Protein AF-A0A9D6AAQ8-F1 (afdb_monomer_lite)

Radius of gyration: 17.85 Å; chains: 1; bounding box: 42×39×49 Å

Structure (mmCIF, N/CA/C/O backbone):
data_AF-A0A9D6AAQ8-F1
#
_entry.id   AF-A0A9D6AAQ8-F1
#
loop_
_atom_site.group_PDB
_atom_site.id
_atom_site.type_symbol
_atom_site.label_atom_id
_atom_site.label_alt_id
_atom_site.label_comp_id
_atom_site.label_asym_id
_atom_site.label_entity_id
_atom_site.label_seq_id
_atom_site.pdbx_PDB_ins_code
_atom_site.Cartn_x
_atom_site.Cartn_y
_atom_site.Cartn_z
_atom_site.occupancy
_atom_site.B_iso_or_equiv
_atom_site.auth_seq_id
_atom_site.auth_comp_id
_atom_site.auth_asym_id
_atom_site.auth_atom_id
_atom_site.pdbx_PDB_model_num
ATOM 1 N N . MET A 1 1 ? 17.131 -18.662 9.363 1.00 33.06 1 MET A N 1
ATOM 2 C CA . MET A 1 1 ? 15.738 -19.150 9.346 1.00 33.06 1 MET A CA 1
ATOM 3 C C . MET A 1 1 ? 14.983 -18.158 8.476 1.00 33.06 1 MET A C 1
ATOM 5 O O . MET A 1 1 ? 14.929 -17.003 8.872 1.00 33.06 1 MET A O 1
ATOM 9 N N . LYS A 1 2 ? 14.604 -18.512 7.239 1.00 41.41 2 LYS A N 1
ATOM 10 C CA . LYS A 1 2 ? 13.852 -17.577 6.383 1.00 41.41 2 LYS A CA 1
ATOM 11 C C . LYS A 1 2 ? 12.471 -17.419 7.021 1.00 41.41 2 LYS A C 1
ATOM 13 O O . LYS A 1 2 ? 11.837 -18.435 7.280 1.00 41.41 2 LYS A O 1
ATOM 18 N N . GLU A 1 3 ? 12.075 -16.199 7.375 1.00 54.31 3 GLU A N 1
ATOM 19 C CA . GLU A 1 3 ? 10.701 -15.945 7.820 1.00 54.31 3 GLU A CA 1
ATOM 20 C C . GLU A 1 3 ? 9.770 -16.306 6.649 1.00 54.31 3 GLU A C 1
ATOM 22 O O . GLU A 1 3 ? 9.968 -15.830 5.533 1.00 54.31 3 GLU A O 1
ATOM 27 N N . GLU A 1 4 ? 8.850 -17.247 6.869 1.00 61.03 4 GLU A N 1
ATOM 28 C CA . GLU A 1 4 ? 7.965 -17.770 5.824 1.00 61.03 4 GLU A CA 1
ATOM 29 C C . GLU A 1 4 ? 6.832 -16.788 5.511 1.00 61.03 4 GLU A C 1
ATOM 31 O O . GLU A 1 4 ? 6.326 -16.089 6.394 1.00 61.03 4 GLU A O 1
ATOM 36 N N . THR A 1 5 ? 6.417 -16.762 4.244 1.00 68.06 5 THR A N 1
ATOM 37 C CA . THR A 1 5 ? 5.228 -16.036 3.798 1.00 68.06 5 THR A CA 1
ATOM 38 C C . THR A 1 5 ? 3.981 -16.600 4.483 1.00 68.06 5 THR A C 1
ATOM 40 O O . THR A 1 5 ? 3.781 -17.813 4.508 1.00 68.06 5 THR A O 1
ATOM 43 N N . TYR A 1 6 ? 3.133 -15.735 5.047 1.00 76.88 6 TYR A N 1
ATOM 44 C CA . TYR A 1 6 ? 1.942 -16.154 5.797 1.00 76.88 6 TYR A CA 1
ATOM 45 C C . TYR A 1 6 ? 0.686 -15.374 5.397 1.00 76.88 6 TYR A C 1
ATOM 47 O O . TYR A 1 6 ? 0.710 -14.148 5.299 1.00 76.88 6 TYR A O 1
ATOM 55 N N . ARG A 1 7 ? -0.444 -16.076 5.244 1.00 80.31 7 ARG A N 1
ATOM 56 C CA . ARG A 1 7 ? -1.753 -15.492 4.910 1.00 80.31 7 ARG A CA 1
ATOM 57 C C . ARG A 1 7 ? -2.625 -15.272 6.131 1.00 80.31 7 ARG A C 1
ATOM 59 O O . ARG A 1 7 ? -2.806 -16.158 6.964 1.00 80.31 7 ARG A O 1
ATOM 66 N N . SER A 1 8 ? -3.276 -14.117 6.190 1.00 86.38 8 SER A N 1
ATOM 67 C CA . SER A 1 8 ? -4.292 -13.870 7.205 1.00 86.38 8 SER A CA 1
ATOM 68 C C . SER A 1 8 ? -5.328 -12.839 6.794 1.00 86.38 8 SER A C 1
ATOM 70 O O . SER A 1 8 ? -5.098 -12.019 5.913 1.00 86.38 8 SER A O 1
ATOM 72 N N . GLU A 1 9 ? -6.476 -12.852 7.464 1.00 92.06 9 GLU A N 1
ATOM 73 C CA . GLU A 1 9 ? -7.428 -11.746 7.373 1.00 92.06 9 GLU A CA 1
ATOM 74 C C . GLU A 1 9 ? -6.847 -10.495 8.051 1.00 92.06 9 GLU A C 1
ATOM 76 O O . GLU A 1 9 ? -6.207 -10.590 9.098 1.00 92.06 9 GLU A O 1
ATOM 81 N N . LEU A 1 10 ? -7.127 -9.298 7.531 1.00 92.50 10 LEU A N 1
ATOM 82 C CA . LEU A 1 10 ? -6.647 -8.042 8.118 1.00 92.50 10 LEU A CA 1
ATOM 83 C C . LEU A 1 10 ? -7.025 -7.913 9.607 1.00 92.50 10 LEU A C 1
ATOM 85 O O . LEU A 1 10 ? -6.255 -7.375 10.400 1.00 92.50 10 LEU A O 1
ATOM 89 N N . ALA A 1 11 ? -8.182 -8.447 10.016 1.00 92.88 11 ALA A N 1
ATOM 90 C CA . ALA A 1 11 ? -8.624 -8.450 11.411 1.00 92.88 11 ALA A CA 1
ATOM 91 C C . ALA A 1 11 ? -7.748 -9.293 12.361 1.00 92.88 11 ALA A C 1
ATOM 93 O O . ALA A 1 11 ? -7.776 -9.078 13.581 1.00 92.88 11 ALA A O 1
ATOM 94 N N . SER A 1 12 ? -6.977 -10.255 11.849 1.00 90.69 12 SER A N 1
ATOM 95 C CA . SER A 1 12 ? -6.034 -11.022 12.667 1.00 90.69 12 SER A CA 1
ATOM 96 C C . SER A 1 12 ? -4.781 -10.193 12.962 1.00 90.69 12 SER A C 1
ATOM 98 O O . SER A 1 12 ? -4.306 -10.207 14.102 1.00 90.69 12 SER A O 1
ATOM 100 N N . VAL A 1 13 ? -4.332 -9.380 11.997 1.00 89.94 13 VAL A N 1
ATOM 101 C CA . VAL A 1 13 ? -3.087 -8.606 12.092 1.00 89.94 13 VAL A CA 1
ATOM 102 C C . VAL A 1 13 ? -3.263 -7.187 12.636 1.00 89.94 13 VAL A C 1
ATOM 104 O O . VAL A 1 13 ? -2.344 -6.647 13.250 1.00 89.94 13 VAL A O 1
ATOM 107 N N . ALA A 1 14 ? -4.452 -6.603 12.485 1.00 91.19 14 ALA A N 1
ATOM 108 C CA . ALA A 1 14 ? -4.758 -5.233 12.876 1.00 91.19 14 ALA A CA 1
ATOM 109 C C . ALA A 1 14 ? -6.146 -5.100 13.523 1.00 91.19 14 ALA A C 1
ATOM 111 O O . ALA A 1 14 ? -7.066 -5.883 13.279 1.00 91.19 14 ALA A O 1
ATOM 112 N N . ASN A 1 15 ? -6.308 -4.077 14.358 1.00 91.19 15 ASN A N 1
ATOM 113 C CA . ASN A 1 15 ? -7.603 -3.644 14.863 1.00 91.19 15 ASN A CA 1
ATOM 114 C C . ASN A 1 15 ? -8.235 -2.669 13.867 1.00 91.19 15 ASN A C 1
ATOM 116 O O . ASN A 1 15 ? -7.592 -1.725 13.417 1.00 91.19 15 ASN A O 1
ATOM 120 N N . ILE A 1 16 ? -9.505 -2.890 13.529 1.00 92.38 16 ILE A N 1
ATOM 121 C CA . ILE A 1 16 ? -10.216 -2.100 12.520 1.00 92.38 16 ILE A CA 1
ATOM 122 C C . ILE A 1 16 ? -11.426 -1.439 13.163 1.00 92.38 16 ILE A C 1
ATOM 124 O O . ILE A 1 16 ? -12.317 -2.114 13.693 1.00 92.38 16 ILE A O 1
ATOM 128 N N . PHE A 1 17 ? -11.476 -0.118 13.057 1.00 90.81 17 PHE A N 1
ATOM 129 C CA . PHE A 1 17 ? -12.501 0.725 13.651 1.00 90.81 17 PHE A CA 1
ATOM 130 C C . PHE A 1 17 ? -13.238 1.521 12.580 1.00 90.81 17 PHE A C 1
ATOM 132 O O . PHE A 1 17 ? -12.700 1.821 11.517 1.00 90.81 17 PHE A O 1
ATOM 139 N N . THR A 1 18 ? -14.468 1.932 12.880 1.00 90.88 18 THR A N 1
ATOM 140 C CA . THR A 1 18 ? -15.031 3.114 12.217 1.00 90.88 18 THR A CA 1
ATOM 141 C C . THR A 1 18 ? -14.284 4.352 12.708 1.00 90.88 18 THR A C 1
ATOM 143 O O . THR A 1 18 ? -13.821 4.368 13.847 1.00 90.88 18 THR A O 1
ATOM 146 N N . PHE A 1 19 ? -14.205 5.410 11.903 1.00 87.62 19 PHE A N 1
ATOM 147 C CA . PHE A 1 19 ? -13.546 6.658 12.309 1.00 87.62 19 PHE A CA 1
ATOM 148 C C . PHE A 1 19 ? -14.108 7.218 13.629 1.00 87.62 19 PHE A C 1
ATOM 150 O O . PHE A 1 19 ? -13.367 7.560 14.548 1.00 87.62 19 PHE A O 1
ATOM 157 N N . VAL A 1 20 ? -15.438 7.208 13.777 1.00 87.25 20 VAL A N 1
ATOM 158 C CA . VAL A 1 20 ? -16.117 7.614 15.020 1.00 87.25 20 VAL A CA 1
ATOM 159 C C . VAL A 1 20 ? -15.756 6.691 16.189 1.00 87.25 20 VAL A C 1
ATOM 161 O O . VAL A 1 20 ? -15.525 7.165 17.300 1.00 87.25 20 VAL A O 1
ATOM 164 N N . GLY A 1 21 ? -15.708 5.376 15.957 1.00 88.62 21 GLY A N 1
ATOM 165 C CA . GLY A 1 21 ? -15.333 4.397 16.977 1.00 88.62 21 GLY A CA 1
ATOM 166 C C . GLY A 1 21 ? -13.884 4.560 17.436 1.00 88.62 21 GLY A C 1
ATOM 167 O O . GLY A 1 21 ? -13.624 4.522 18.636 1.00 88.62 21 GLY A O 1
ATOM 168 N N . TYR A 1 22 ? -12.974 4.817 16.497 1.00 88.88 22 TYR A N 1
ATOM 169 C CA . TYR A 1 22 ? -11.567 5.096 16.766 1.00 88.88 22 TYR A CA 1
ATOM 170 C C . TYR A 1 22 ? -11.404 6.330 17.654 1.00 88.88 22 TYR A C 1
ATOM 172 O O . TYR A 1 22 ? -10.808 6.229 18.720 1.00 88.88 22 TYR A O 1
ATOM 180 N N . ASN A 1 23 ? -12.017 7.463 17.290 1.00 86.62 23 ASN A N 1
ATOM 181 C CA . ASN A 1 23 ? -11.916 8.694 18.083 1.00 86.62 23 ASN A CA 1
ATOM 182 C C . ASN A 1 23 ? -12.462 8.518 19.507 1.00 86.62 23 ASN A C 1
ATOM 184 O O . ASN A 1 23 ? -11.867 9.011 20.461 1.00 86.62 23 ASN A O 1
ATOM 188 N N . LYS A 1 24 ? -13.557 7.764 19.678 1.00 86.62 24 LYS A N 1
ATOM 189 C CA . LYS A 1 24 ? -14.090 7.442 21.012 1.00 86.62 24 LYS A CA 1
ATOM 190 C C . LYS A 1 24 ? -13.101 6.635 21.854 1.00 86.62 24 LYS A C 1
ATOM 192 O O . LYS A 1 24 ? -12.961 6.906 23.041 1.00 86.62 24 LYS A O 1
ATOM 197 N N . GLN A 1 25 ? -12.434 5.645 21.263 1.00 86.12 25 GLN A N 1
ATOM 198 C CA . GLN A 1 25 ? -11.465 4.817 21.983 1.00 86.12 25 GLN A CA 1
ATOM 199 C C . GLN A 1 25 ? -10.145 5.544 22.245 1.00 86.12 25 GLN A C 1
ATOM 201 O O . GLN A 1 25 ? -9.591 5.395 23.334 1.00 86.12 25 GLN A O 1
ATOM 206 N N . LYS A 1 26 ? -9.686 6.368 21.295 1.00 83.19 26 LYS A N 1
ATOM 207 C CA . LYS A 1 26 ? -8.516 7.232 21.455 1.00 83.19 26 LYS A CA 1
ATOM 208 C C . LYS A 1 26 ? -8.717 8.218 22.607 1.00 83.19 26 LYS A C 1
ATOM 210 O O . LYS A 1 26 ? -7.895 8.259 23.508 1.00 83.19 26 LYS A O 1
ATOM 215 N N . ASN A 1 27 ? -9.855 8.914 22.651 1.00 80.75 27 ASN A N 1
ATOM 216 C CA . ASN A 1 27 ? -10.185 9.843 23.743 1.00 80.75 27 ASN A CA 1
ATOM 217 C C . ASN A 1 27 ? -10.338 9.150 25.107 1.00 80.75 27 ASN A C 1
ATOM 219 O O . ASN A 1 27 ? -10.223 9.792 26.144 1.00 80.75 27 ASN A O 1
ATOM 223 N N . ALA A 1 28 ? -10.618 7.845 25.110 1.00 82.38 28 ALA A N 1
ATOM 224 C CA . ALA A 1 28 ? -10.673 7.030 26.317 1.00 82.38 28 ALA A CA 1
ATOM 225 C C . ALA A 1 28 ? -9.309 6.417 26.698 1.00 82.38 28 ALA A C 1
ATOM 227 O O . ALA A 1 28 ? -9.275 5.573 27.591 1.00 82.38 28 ALA A O 1
ATOM 228 N N . ASN A 1 29 ? -8.217 6.784 26.010 1.00 77.75 29 ASN A N 1
ATOM 229 C CA . ASN A 1 29 ? -6.862 6.240 26.178 1.00 77.75 29 ASN A CA 1
ATOM 230 C C . ASN A 1 29 ? -6.794 4.703 26.087 1.00 77.75 29 ASN A C 1
ATOM 232 O O . ASN A 1 29 ? -5.978 4.061 26.743 1.00 77.75 29 ASN A O 1
ATOM 236 N N . LYS A 1 30 ? -7.676 4.091 25.284 1.00 72.06 30 LYS A N 1
ATOM 237 C CA . LYS A 1 30 ? -7.748 2.626 25.102 1.00 72.06 30 LYS A CA 1
ATOM 238 C C . LYS A 1 30 ? -6.932 2.110 23.919 1.00 72.06 30 LYS A C 1
ATOM 240 O O . LYS A 1 30 ? -6.868 0.903 23.706 1.00 72.06 30 LYS A O 1
ATOM 245 N N . ILE A 1 31 ? -6.354 3.012 23.134 1.00 68.31 31 ILE A N 1
ATOM 246 C CA . ILE A 1 31 ? -5.470 2.694 22.016 1.00 68.31 31 ILE A CA 1
ATOM 247 C C . ILE A 1 31 ? -4.087 3.185 22.426 1.00 68.31 31 ILE A C 1
ATOM 249 O O . ILE A 1 31 ? -3.935 4.366 22.724 1.00 68.31 31 ILE A O 1
ATOM 253 N N . ALA A 1 32 ? -3.116 2.275 22.495 1.00 60.47 32 ALA A N 1
ATOM 254 C CA . ALA A 1 32 ? -1.732 2.639 22.770 1.00 60.47 32 ALA A CA 1
ATOM 255 C C . ALA A 1 32 ? -1.197 3.521 21.629 1.00 60.47 32 ALA A C 1
ATOM 257 O O . ALA A 1 32 ? -1.382 3.190 20.456 1.00 60.47 32 ALA A O 1
ATOM 258 N N . ASP A 1 33 ? -0.540 4.626 21.983 1.00 53.56 33 ASP A N 1
ATOM 259 C CA . ASP A 1 33 ? -0.060 5.682 21.070 1.00 53.56 33 ASP A CA 1
ATOM 260 C C . ASP A 1 33 ? 1.101 5.237 20.151 1.00 53.56 33 ASP A C 1
ATOM 262 O O . ASP A 1 33 ? 1.633 6.027 19.380 1.00 53.56 33 ASP A O 1
ATOM 266 N N . GLU A 1 34 ? 1.514 3.970 20.220 1.00 51.97 34 GLU A N 1
ATOM 267 C CA . GLU A 1 34 ? 2.765 3.490 19.621 1.00 51.97 34 GLU A CA 1
ATOM 268 C C . GLU A 1 34 ? 2.641 3.046 18.155 1.00 51.97 34 GLU A C 1
ATOM 270 O O . GLU A 1 34 ? 3.654 2.869 17.483 1.00 51.97 34 GLU A O 1
ATOM 275 N N . SER A 1 35 ? 1.425 2.861 17.628 1.00 61.31 35 SER A N 1
ATOM 276 C CA . SER A 1 35 ? 1.232 2.380 16.250 1.00 61.31 35 SER A CA 1
ATOM 277 C C . SER A 1 35 ? 0.622 3.456 15.358 1.00 61.31 35 SER A C 1
ATOM 279 O O . SER A 1 35 ? -0.486 3.925 15.615 1.00 61.31 35 SER A O 1
ATOM 281 N N . SER A 1 36 ? 1.339 3.831 14.292 1.00 80.94 36 SER A N 1
ATOM 282 C CA . SER A 1 36 ? 0.864 4.797 13.297 1.00 80.94 36 SER A CA 1
ATOM 283 C C . SER A 1 36 ? -0.435 4.291 12.653 1.00 80.94 36 SER A C 1
ATOM 285 O O . SER A 1 36 ? -0.403 3.280 11.939 1.00 80.94 36 SER A O 1
ATOM 287 N N . PRO A 1 37 ? -1.587 4.938 12.911 1.00 87.50 37 PRO A N 1
ATOM 288 C CA . PRO A 1 37 ? -2.864 4.498 12.377 1.00 87.50 37 PRO A CA 1
ATOM 289 C C . PRO A 1 37 ? -2.931 4.764 10.873 1.00 87.50 37 PRO A C 1
ATOM 291 O O . PRO A 1 37 ? -2.396 5.747 10.371 1.00 87.50 37 PRO A O 1
ATOM 294 N N . LEU A 1 38 ? -3.657 3.913 10.157 1.00 90.19 38 LEU A N 1
ATOM 295 C CA . LEU A 1 38 ? -3.941 4.092 8.739 1.00 90.19 38 LEU A CA 1
ATOM 296 C C . LEU A 1 38 ? -5.411 4.456 8.548 1.00 90.19 38 LEU A C 1
ATOM 298 O O . LEU A 1 38 ? -6.301 3.784 9.074 1.00 90.19 38 LEU A O 1
ATOM 302 N N . PHE A 1 39 ? -5.683 5.492 7.763 1.00 89.44 39 PHE A N 1
ATOM 303 C CA . PHE A 1 39 ? -7.032 5.957 7.459 1.00 89.44 39 PHE A CA 1
ATOM 304 C C . PHE A 1 39 ? -7.470 5.425 6.096 1.00 89.44 39 PHE A C 1
ATOM 306 O O . PHE A 1 39 ? -6.760 5.599 5.110 1.00 89.44 39 PHE A O 1
ATOM 313 N N . VAL A 1 40 ? -8.642 4.783 6.031 1.00 89.75 40 VAL A N 1
ATOM 314 C CA . VAL A 1 40 ? -9.145 4.092 4.826 1.00 89.75 40 VAL A CA 1
ATOM 315 C C . VAL A 1 40 ? -10.374 4.793 4.252 1.00 89.75 40 VAL A C 1
ATOM 317 O O . VAL A 1 40 ? -11.336 5.091 4.979 1.00 89.75 40 VAL A O 1
ATOM 320 N N . ASN A 1 41 ? -10.314 5.124 2.957 1.00 87.19 41 ASN A N 1
ATOM 321 C CA . ASN A 1 41 ? -11.383 5.830 2.255 1.00 87.19 41 ASN A CA 1
ATOM 322 C C . ASN A 1 41 ? -12.666 4.983 2.293 1.00 87.19 41 ASN A C 1
ATOM 324 O O . ASN A 1 41 ? -12.628 3.754 2.244 1.00 87.19 41 ASN A O 1
ATOM 328 N N . ARG A 1 42 ? -13.825 5.632 2.422 1.00 81.31 42 ARG A N 1
ATOM 329 C CA . ARG A 1 42 ? -15.127 4.952 2.456 1.00 81.31 42 ARG A CA 1
ATOM 330 C C . ARG A 1 42 ? -15.449 4.218 1.156 1.00 81.31 42 ARG A C 1
ATOM 332 O O . ARG A 1 42 ? -16.261 3.294 1.166 1.00 81.31 42 ARG A O 1
ATOM 339 N N . ARG A 1 43 ? -14.902 4.689 0.040 1.00 84.69 43 ARG A N 1
ATOM 340 C CA . ARG A 1 43 ? -15.167 4.172 -1.301 1.00 84.69 43 ARG A CA 1
ATOM 341 C C . ARG A 1 43 ? -13.846 3.796 -1.946 1.00 84.69 43 ARG A C 1
ATOM 343 O O . ARG A 1 43 ? -12.856 4.489 -1.727 1.00 84.69 43 ARG A O 1
ATOM 350 N N . VAL A 1 44 ? -13.865 2.716 -2.718 1.00 83.94 44 VAL A N 1
ATOM 351 C CA . VAL A 1 44 ? -12.762 2.394 -3.616 1.00 83.94 44 VAL A CA 1
ATOM 352 C C . VAL A 1 44 ? -12.895 3.252 -4.857 1.00 83.94 44 VAL A C 1
ATOM 354 O O . VAL A 1 44 ? -13.923 3.213 -5.536 1.00 83.94 44 VAL A O 1
ATOM 357 N N . GLU A 1 45 ? -11.850 4.019 -5.142 1.00 79.69 45 GLU A N 1
ATOM 358 C CA . GLU A 1 45 ? -11.708 4.773 -6.383 1.00 79.69 45 GLU A CA 1
ATOM 359 C C . GLU A 1 45 ? -10.390 4.373 -7.045 1.00 79.69 45 GLU A C 1
ATOM 361 O O . GLU A 1 45 ? -9.375 4.172 -6.371 1.00 79.69 45 GLU A O 1
ATOM 366 N N . LYS A 1 46 ? -10.412 4.245 -8.373 1.00 75.81 46 LYS A N 1
ATOM 367 C CA . LYS A 1 46 ? -9.269 3.769 -9.156 1.00 75.81 46 LYS A CA 1
ATOM 368 C C . LYS A 1 46 ? -8.043 4.670 -8.973 1.00 75.81 46 LYS A C 1
ATOM 370 O O . LYS A 1 46 ? -6.980 4.186 -8.589 1.00 75.81 46 LYS A O 1
ATOM 375 N N . ASP A 1 47 ? -8.236 5.974 -9.164 1.00 76.31 47 ASP A N 1
ATOM 376 C CA . ASP A 1 47 ? -7.160 6.970 -9.280 1.00 76.31 47 ASP A CA 1
ATOM 377 C C . ASP A 1 47 ? -6.833 7.696 -7.964 1.00 76.31 47 ASP A C 1
ATOM 379 O O . ASP A 1 47 ? -6.180 8.741 -7.972 1.00 76.31 47 ASP A O 1
ATOM 383 N N . THR A 1 48 ? -7.310 7.179 -6.828 1.00 79.81 48 THR A N 1
ATOM 384 C CA . THR A 1 48 ? -7.022 7.752 -5.506 1.00 79.81 48 THR A CA 1
ATOM 385 C C . THR A 1 48 ? -6.273 6.768 -4.629 1.00 79.81 48 THR A C 1
ATOM 387 O O . THR A 1 48 ? -6.447 5.551 -4.750 1.00 79.81 48 THR A O 1
ATOM 390 N N . LEU A 1 49 ? -5.492 7.294 -3.688 1.00 84.19 49 LEU A N 1
ATOM 391 C CA . LEU A 1 49 ? -4.998 6.491 -2.577 1.00 84.19 49 LEU A CA 1
ATOM 392 C C . LEU A 1 49 ? -6.180 6.013 -1.731 1.00 84.19 49 LEU A C 1
ATOM 394 O O . LEU A 1 49 ? -7.019 6.798 -1.282 1.00 84.19 49 LEU A O 1
ATOM 398 N N . GLN A 1 50 ? -6.234 4.705 -1.517 1.00 87.00 50 GLN A N 1
ATOM 399 C CA . GLN A 1 50 ? -7.245 4.061 -0.694 1.00 87.00 50 GLN A CA 1
ATOM 400 C C . GLN A 1 50 ? -6.952 4.254 0.798 1.00 87.00 50 GLN A C 1
ATOM 402 O O . GLN A 1 50 ? -7.877 4.327 1.615 1.00 87.00 50 GLN A O 1
ATOM 407 N N . VAL A 1 51 ? -5.665 4.317 1.145 1.00 85.88 51 VAL A N 1
ATOM 408 C CA . VAL A 1 51 ? -5.154 4.390 2.509 1.00 85.88 51 VAL A CA 1
ATOM 409 C C . VAL A 1 51 ? -4.092 5.477 2.623 1.00 85.88 51 VAL A C 1
ATOM 411 O O . VAL A 1 51 ? -3.185 5.552 1.795 1.00 85.88 51 VAL A O 1
ATOM 414 N N . ASN A 1 52 ? -4.177 6.291 3.676 1.00 80.00 52 ASN A N 1
ATOM 415 C CA . ASN A 1 52 ? -3.170 7.297 4.018 1.00 80.00 52 ASN A CA 1
ATOM 416 C C . ASN A 1 52 ? -2.803 7.191 5.512 1.00 80.00 52 ASN A C 1
ATOM 418 O O . ASN A 1 52 ? -3.672 6.943 6.350 1.00 80.00 52 ASN A O 1
ATOM 422 N N . ALA A 1 53 ? -1.517 7.342 5.835 1.00 66.06 53 ALA A N 1
ATOM 423 C CA . ALA A 1 53 ? -0.982 7.220 7.193 1.00 66.06 53 ALA A CA 1
ATOM 424 C C . ALA A 1 53 ? -1.009 8.538 7.996 1.00 66.06 53 ALA A C 1
ATOM 426 O O . ALA A 1 53 ? -0.928 8.506 9.220 1.00 66.06 53 ALA A O 1
ATOM 427 N N . GLU A 1 54 ? -1.140 9.694 7.337 1.00 58.44 54 GLU A N 1
ATOM 428 C CA . GLU A 1 54 ? -0.870 11.000 7.959 1.00 58.44 54 GLU A CA 1
ATOM 429 C C . GLU A 1 54 ? -2.039 11.992 7.885 1.00 58.44 54 GLU A C 1
ATOM 431 O O . GLU A 1 54 ? -2.110 12.920 8.692 1.00 58.44 54 GLU A O 1
ATOM 436 N N . ARG A 1 55 ? -2.994 11.817 6.960 1.00 55.94 55 ARG A N 1
ATOM 437 C CA . ARG A 1 55 ? -4.068 12.804 6.744 1.00 55.94 55 ARG A CA 1
ATOM 438 C C . ARG A 1 55 ? -5.452 12.303 7.157 1.00 55.94 55 ARG A C 1
ATOM 440 O O . ARG A 1 55 ? -6.058 11.456 6.502 1.00 55.94 55 ARG A O 1
ATOM 447 N N . THR A 1 56 ? -6.018 12.928 8.188 1.00 54.22 56 THR A N 1
ATOM 448 C CA . THR A 1 56 ? -7.433 12.813 8.565 1.00 54.22 56 THR A CA 1
ATOM 449 C C . THR A 1 56 ? -8.298 13.728 7.691 1.00 54.22 56 THR A C 1
ATOM 451 O O . THR A 1 56 ? -8.454 14.916 7.946 1.00 54.22 56 THR A O 1
ATOM 454 N N . SER A 1 57 ? -8.894 13.173 6.637 1.00 56.44 57 SER A N 1
ATOM 455 C CA . SER A 1 57 ? -9.949 13.840 5.852 1.00 56.44 57 SER A CA 1
ATOM 456 C C . SER A 1 57 ? -11.348 13.283 6.158 1.00 56.44 57 SER A C 1
ATOM 458 O O . SER A 1 57 ? -11.496 12.120 6.534 1.00 56.44 57 SER A O 1
ATOM 460 N N . LEU A 1 58 ? -12.395 14.077 5.900 1.00 58.12 58 LEU A N 1
ATOM 461 C CA . LEU A 1 58 ? -13.804 13.640 5.955 1.00 58.12 58 LEU A CA 1
ATOM 462 C C . LEU A 1 58 ? -14.136 12.491 4.976 1.00 58.12 58 LEU A C 1
ATOM 464 O O . LEU A 1 58 ? -15.203 11.887 5.085 1.00 58.12 58 LEU A O 1
ATOM 468 N N . LYS A 1 59 ? -13.248 12.182 4.019 1.00 65.00 59 LYS A N 1
ATOM 469 C CA . LYS A 1 59 ? -13.419 11.074 3.064 1.00 65.00 59 LYS A CA 1
ATOM 470 C C . LYS A 1 59 ? -13.134 9.702 3.704 1.00 65.00 59 LYS A C 1
ATOM 472 O O . LYS A 1 59 ? -13.612 8.681 3.210 1.00 65.00 59 LYS A O 1
ATOM 477 N N . TYR A 1 60 ? -12.408 9.656 4.825 1.00 73.88 60 TYR A N 1
ATOM 478 C CA . TYR A 1 60 ? -12.048 8.408 5.502 1.00 73.88 60 TYR A CA 1
ATOM 479 C C . TYR A 1 60 ? -13.144 7.954 6.470 1.00 73.88 60 TYR A C 1
ATOM 481 O O . TYR A 1 60 ? -13.660 8.728 7.272 1.00 73.88 60 TYR A O 1
ATOM 489 N N . SER A 1 61 ? -13.522 6.676 6.397 1.00 83.81 61 SER A N 1
ATOM 490 C CA . SER A 1 61 ? -14.586 6.100 7.241 1.00 83.81 61 SER A CA 1
ATOM 491 C C . SER A 1 61 ? -14.100 5.020 8.192 1.00 83.81 61 SER A C 1
ATOM 493 O O . SER A 1 61 ? -14.791 4.717 9.171 1.00 83.81 61 SER A O 1
ATOM 495 N N . TYR A 1 62 ? -12.914 4.471 7.941 1.00 90.25 62 TYR A N 1
ATOM 496 C CA . TYR A 1 62 ? -12.332 3.412 8.752 1.00 90.25 62 TYR A CA 1
ATOM 497 C C . TYR A 1 62 ? -10.898 3.749 9.139 1.00 90.25 62 TYR A C 1
ATOM 499 O O . TYR A 1 62 ? -10.217 4.503 8.445 1.00 90.25 62 TYR A O 1
ATOM 507 N N . VAL A 1 63 ? -10.465 3.191 10.266 1.00 90.69 63 VAL A N 1
ATOM 508 C CA . VAL A 1 63 ? -9.105 3.328 10.789 1.00 90.69 63 VAL A CA 1
ATOM 509 C C . VAL A 1 63 ? -8.568 1.935 11.077 1.00 90.69 63 VAL A C 1
ATOM 511 O O . VAL A 1 63 ? -9.242 1.144 11.744 1.00 90.69 63 VAL A O 1
ATOM 514 N N . ILE A 1 64 ? -7.380 1.639 10.562 1.00 91.62 64 ILE A N 1
ATOM 515 C CA . ILE A 1 64 ? -6.640 0.405 10.816 1.00 91.62 64 ILE A CA 1
ATOM 516 C C . ILE A 1 64 ? -5.503 0.742 11.773 1.00 91.62 64 ILE A C 1
ATOM 518 O O . ILE A 1 64 ? -4.711 1.644 11.518 1.00 91.62 64 ILE A O 1
ATOM 522 N N . VAL A 1 65 ? -5.420 -0.002 12.868 1.00 89.50 65 VAL A N 1
ATOM 523 C CA . VAL A 1 65 ? -4.364 0.114 13.871 1.00 89.50 65 VAL A CA 1
ATOM 524 C C . VAL A 1 65 ? -3.672 -1.244 13.958 1.00 89.50 65 VAL A C 1
ATOM 526 O O . VAL A 1 65 ? -4.274 -2.185 14.490 1.00 89.50 65 VAL A O 1
ATOM 529 N N . PRO A 1 66 ? -2.463 -1.400 13.395 1.00 88.44 66 PRO A N 1
ATOM 530 C CA . PRO A 1 66 ? -1.709 -2.645 13.488 1.00 88.44 66 PRO A CA 1
ATOM 531 C C . PRO A 1 66 ? -1.563 -3.119 14.934 1.00 88.44 66 PRO A C 1
ATOM 533 O O . PRO A 1 66 ? -1.336 -2.321 15.841 1.00 88.44 66 PRO A O 1
ATOM 536 N N . LYS A 1 67 ? -1.730 -4.422 15.178 1.00 85.44 67 LYS A N 1
ATOM 537 C CA . LYS A 1 67 ? -1.525 -4.975 16.521 1.00 85.44 67 LYS A CA 1
ATOM 538 C C . LYS A 1 67 ? -0.025 -5.082 16.774 1.00 85.44 67 LYS A C 1
ATOM 540 O O . LYS A 1 67 ? 0.674 -5.684 15.967 1.00 85.44 67 LYS A O 1
ATOM 545 N N . ALA A 1 68 ? 0.438 -4.596 17.925 1.00 72.38 68 ALA A N 1
ATOM 546 C CA . ALA A 1 68 ? 1.853 -4.616 18.316 1.00 72.38 68 ALA A CA 1
ATOM 547 C C . ALA A 1 68 ? 2.499 -6.017 18.279 1.00 72.38 68 ALA A C 1
ATOM 549 O O . ALA A 1 68 ? 3.707 -6.147 18.125 1.00 72.38 68 ALA A O 1
ATOM 550 N N . THR A 1 69 ? 1.698 -7.077 18.409 1.00 72.06 69 THR A N 1
ATOM 551 C CA . THR A 1 69 ? 2.166 -8.470 18.416 1.00 72.06 69 THR A CA 1
ATOM 552 C C . THR A 1 69 ? 2.534 -9.009 17.038 1.00 72.06 69 THR A C 1
ATOM 554 O O . THR A 1 69 ? 3.201 -10.034 16.947 1.00 72.06 69 THR A O 1
ATOM 557 N N . ASN A 1 70 ? 2.079 -8.362 15.966 1.00 69.75 70 ASN A N 1
ATOM 558 C CA . ASN A 1 70 ? 2.340 -8.802 14.606 1.00 69.75 70 ASN A CA 1
ATOM 559 C C . ASN A 1 70 ? 3.426 -7.890 14.044 1.00 69.75 70 ASN A C 1
ATOM 561 O O . ASN A 1 70 ? 3.228 -6.679 14.012 1.00 69.75 70 ASN A O 1
ATOM 565 N N . LYS A 1 71 ? 4.571 -8.453 13.634 1.00 80.06 71 LYS A N 1
ATOM 566 C CA . LYS A 1 71 ? 5.689 -7.735 12.990 1.00 80.06 71 LYS A CA 1
ATOM 567 C C . LYS A 1 71 ? 5.271 -7.184 11.615 1.00 80.06 71 LYS A C 1
ATOM 569 O O . LYS A 1 71 ? 5.754 -7.637 10.580 1.00 80.06 71 LYS A O 1
ATOM 574 N N . ILE A 1 72 ? 4.311 -6.269 11.598 1.00 86.44 72 ILE A N 1
ATOM 575 C CA . ILE A 1 72 ? 3.707 -5.720 10.396 1.00 86.44 72 ILE A CA 1
ATOM 576 C C . ILE A 1 72 ? 3.924 -4.218 10.348 1.00 86.44 72 ILE A C 1
ATOM 578 O O . ILE A 1 72 ? 3.625 -3.489 11.296 1.00 86.44 72 ILE A O 1
ATOM 582 N N . ILE A 1 73 ? 4.444 -3.755 9.220 1.00 87.94 73 ILE A N 1
ATOM 583 C CA . ILE A 1 73 ? 4.729 -2.340 9.016 1.00 87.94 73 ILE A CA 1
ATOM 584 C C . ILE A 1 73 ? 3.446 -1.648 8.525 1.00 87.94 73 ILE A C 1
ATOM 586 O O . ILE A 1 73 ? 2.886 -2.067 7.510 1.00 87.94 73 ILE A O 1
ATOM 590 N N . PRO A 1 74 ? 2.962 -0.567 9.172 1.00 88.69 74 PRO A N 1
ATOM 591 C CA . PRO A 1 74 ? 1.778 0.156 8.700 1.00 88.69 74 PRO A CA 1
ATOM 592 C C . PRO A 1 74 ? 1.907 0.614 7.236 1.00 88.69 74 PRO A C 1
ATOM 594 O O . PRO A 1 74 ? 0.980 0.467 6.444 1.00 88.69 74 PRO A O 1
ATOM 597 N N . GLY A 1 75 ? 3.088 1.097 6.839 1.00 89.00 75 GLY A N 1
ATOM 598 C CA . GLY A 1 75 ? 3.369 1.483 5.453 1.00 89.00 75 GLY A CA 1
ATOM 599 C C . GLY A 1 75 ? 3.274 0.327 4.449 1.00 89.00 75 GLY A C 1
ATOM 600 O O . GLY A 1 75 ? 2.910 0.565 3.302 1.00 89.00 75 GLY A O 1
ATOM 601 N N . TYR A 1 76 ? 3.519 -0.918 4.871 1.00 92.00 76 TYR A N 1
ATOM 602 C CA . TYR A 1 76 ? 3.331 -2.102 4.028 1.00 92.00 76 TYR A CA 1
ATOM 603 C C . TYR A 1 76 ? 1.845 -2.419 3.810 1.00 92.00 76 TYR A C 1
ATOM 605 O O . TYR A 1 76 ? 1.420 -2.699 2.692 1.00 92.00 76 TYR A O 1
ATOM 613 N N . LEU A 1 77 ? 1.018 -2.300 4.852 1.00 92.31 77 LEU A N 1
ATOM 614 C CA . LEU A 1 77 ? -0.435 -2.411 4.690 1.00 92.31 77 LEU A CA 1
ATOM 615 C C . LEU A 1 77 ? -0.985 -1.319 3.765 1.00 92.31 77 LEU A C 1
ATOM 617 O O . LEU A 1 77 ? -1.837 -1.602 2.925 1.00 92.31 77 LEU A O 1
ATOM 621 N N . ALA A 1 78 ? -0.491 -0.085 3.908 1.00 92.06 78 ALA A N 1
ATOM 622 C CA . ALA A 1 78 ? -0.851 1.010 3.015 1.00 92.06 78 ALA A CA 1
ATOM 623 C C . ALA A 1 78 ? -0.415 0.723 1.572 1.00 92.06 78 ALA A C 1
ATOM 625 O O . ALA A 1 78 ? -1.226 0.901 0.668 1.00 92.06 78 ALA A O 1
ATOM 626 N N . PHE A 1 79 ? 0.810 0.213 1.379 1.00 93.56 79 PHE A N 1
ATOM 627 C CA . PHE A 1 79 ? 1.310 -0.249 0.084 1.00 93.56 79 PHE A CA 1
ATOM 628 C C . PHE A 1 79 ? 0.328 -1.223 -0.562 1.00 93.56 79 PHE A C 1
ATOM 630 O O . PHE A 1 79 ? -0.206 -0.899 -1.617 1.00 93.56 79 PHE A O 1
ATOM 637 N N . LEU A 1 80 ? 0.025 -2.347 0.101 1.00 93.50 80 LEU A N 1
ATOM 638 C CA . LEU A 1 80 ? -0.904 -3.346 -0.428 1.00 93.50 80 LEU A CA 1
ATOM 639 C C . LEU A 1 80 ? -2.244 -2.700 -0.774 1.00 93.50 80 LEU A C 1
ATOM 641 O O . LEU A 1 80 ? -2.684 -2.761 -1.906 1.00 93.50 80 LEU A O 1
ATOM 645 N N . MET A 1 81 ? -2.883 -2.009 0.167 1.00 92.06 81 MET A N 1
ATOM 646 C CA . MET A 1 81 ? -4.235 -1.489 -0.047 1.00 92.06 81 MET A CA 1
ATOM 647 C C . MET A 1 81 ? -4.336 -0.379 -1.105 1.00 92.06 81 MET A C 1
ATOM 649 O O . MET A 1 81 ? -5.438 -0.114 -1.588 1.00 92.06 81 MET A O 1
ATOM 653 N N . ASN A 1 82 ? -3.226 0.274 -1.455 1.00 92.06 82 ASN A N 1
ATOM 654 C CA . ASN A 1 82 ? -3.177 1.290 -2.503 1.00 92.06 82 ASN A CA 1
ATOM 655 C C . ASN A 1 82 ? -2.966 0.707 -3.908 1.00 92.06 82 ASN A C 1
ATOM 657 O O . ASN A 1 82 ? -3.255 1.416 -4.876 1.00 92.06 82 ASN A O 1
ATOM 661 N N . THR A 1 83 ? -2.536 -0.553 -4.031 1.00 91.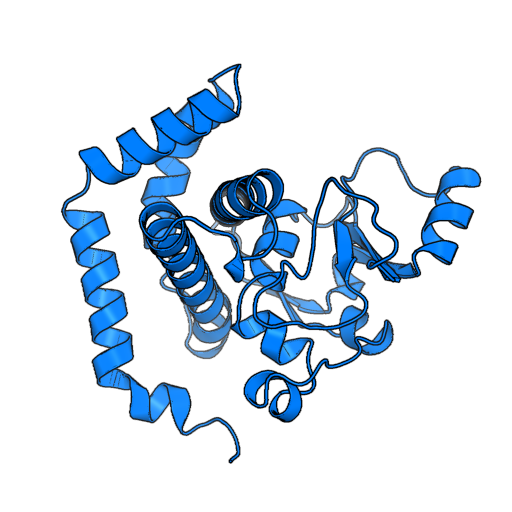69 83 THR A N 1
ATOM 662 C CA . THR A 1 83 ? -2.331 -1.206 -5.329 1.00 91.69 83 THR A CA 1
ATOM 663 C C . THR A 1 83 ? -3.628 -1.718 -5.947 1.00 91.69 83 THR A C 1
ATOM 665 O O . THR A 1 83 ? -4.615 -2.022 -5.266 1.00 91.69 83 THR A O 1
ATOM 668 N N . THR A 1 84 ? -3.636 -1.831 -7.272 1.00 88.06 84 THR A N 1
ATOM 669 C CA . THR A 1 84 ? -4.775 -2.303 -8.060 1.00 88.06 84 THR A CA 1
ATOM 670 C C . THR A 1 84 ? -5.278 -3.679 -7.608 1.00 88.06 84 THR A C 1
ATOM 672 O O . THR A 1 84 ? -6.486 -3.792 -7.383 1.00 88.06 84 THR A O 1
ATOM 675 N N . PRO A 1 85 ? -4.436 -4.717 -7.400 1.00 87.94 85 PRO A N 1
ATOM 676 C CA . PRO A 1 85 ? -4.937 -6.033 -7.000 1.00 87.94 85 PRO A CA 1
ATOM 677 C C . PRO A 1 85 ? -5.728 -6.004 -5.683 1.00 87.94 85 PRO A C 1
ATOM 679 O O . PRO A 1 85 ? -6.809 -6.583 -5.594 1.00 87.94 85 PRO A O 1
ATOM 682 N N . TRP A 1 86 ? -5.272 -5.257 -4.676 1.00 90.00 86 TRP A N 1
ATOM 683 C CA . TRP A 1 86 ? -5.985 -5.145 -3.395 1.00 90.00 86 TRP A CA 1
ATOM 684 C C . TRP A 1 86 ? -7.181 -4.203 -3.456 1.00 90.00 86 TRP A C 1
ATOM 686 O O . TRP A 1 86 ? -8.186 -4.463 -2.793 1.00 90.00 86 TRP A O 1
ATOM 696 N N . LYS A 1 87 ? -7.128 -3.143 -4.269 1.00 88.25 87 LYS A N 1
ATOM 697 C CA . LYS A 1 87 ? -8.309 -2.320 -4.562 1.00 88.25 87 LYS A CA 1
ATOM 698 C C . LYS A 1 87 ? -9.419 -3.158 -5.199 1.00 88.25 87 LYS A C 1
ATOM 700 O O . LYS A 1 87 ? -10.576 -2.996 -4.819 1.00 88.25 87 LYS A O 1
ATOM 705 N N . VAL A 1 88 ? -9.079 -4.092 -6.090 1.00 85.88 88 VAL A N 1
ATOM 706 C CA . VAL A 1 88 ? -10.034 -5.048 -6.678 1.00 85.88 88 VAL A CA 1
ATOM 707 C C . VAL A 1 88 ? -10.626 -5.980 -5.618 1.00 85.88 88 VAL A C 1
ATOM 709 O O . VAL A 1 88 ? -11.819 -6.251 -5.680 1.00 85.88 88 VAL A O 1
ATOM 712 N N . LEU A 1 89 ? -9.840 -6.439 -4.636 1.00 84.81 89 LEU A N 1
ATOM 713 C CA . LEU A 1 89 ? -10.339 -7.263 -3.520 1.00 84.81 89 LEU A CA 1
ATOM 714 C C . LEU A 1 89 ? -11.225 -6.480 -2.540 1.00 84.81 89 LEU A C 1
ATOM 716 O O . LEU A 1 89 ? -12.143 -7.037 -1.937 1.00 84.81 89 LEU A O 1
ATOM 720 N N . LEU A 1 90 ? -10.923 -5.196 -2.339 1.00 84.12 90 LEU A N 1
ATOM 721 C CA . LEU A 1 90 ? -11.698 -4.293 -1.488 1.00 84.12 90 LEU A CA 1
ATOM 722 C C . LEU A 1 90 ? -13.012 -3.866 -2.142 1.00 84.12 90 LEU A C 1
ATOM 724 O O . LEU A 1 90 ? -14.013 -3.666 -1.447 1.00 84.12 90 LEU A O 1
ATOM 728 N N . ALA A 1 91 ? -12.994 -3.686 -3.459 1.00 78.56 91 ALA A N 1
ATOM 729 C CA . ALA A 1 91 ? -14.168 -3.383 -4.248 1.00 78.56 91 ALA A CA 1
ATOM 730 C C . ALA A 1 91 ? -14.961 -4.657 -4.555 1.00 78.56 91 ALA A C 1
ATOM 732 O O . ALA A 1 91 ? -14.442 -5.769 -4.555 1.00 78.56 91 ALA A O 1
ATOM 733 N N . ASN A 1 92 ? -16.237 -4.501 -4.892 1.00 68.62 92 ASN A N 1
ATOM 734 C CA . ASN A 1 92 ? -16.898 -5.539 -5.668 1.00 68.62 92 ASN A CA 1
ATOM 735 C C . ASN A 1 92 ? -16.252 -5.532 -7.066 1.00 68.62 92 ASN A C 1
ATOM 737 O O . ASN A 1 92 ? -16.403 -4.546 -7.787 1.00 68.62 92 ASN A O 1
ATOM 741 N N . SER A 1 93 ? -15.482 -6.567 -7.420 1.00 64.75 93 SER A N 1
ATOM 742 C CA . SER A 1 93 ? -14.546 -6.574 -8.563 1.00 64.75 93 SER A CA 1
ATOM 743 C C . SER A 1 93 ? -15.139 -6.014 -9.866 1.00 64.75 93 SER A C 1
ATOM 745 O O . SER A 1 93 ? -14.485 -5.232 -10.553 1.00 64.75 93 SER A O 1
ATOM 747 N N . GLY A 1 94 ? -16.406 -6.315 -10.169 1.00 61.69 94 GLY A N 1
ATOM 748 C CA . GLY A 1 94 ? -17.102 -5.806 -11.357 1.00 61.69 94 GLY A CA 1
ATOM 749 C C . GLY A 1 94 ? -17.417 -4.299 -11.353 1.00 61.69 94 GLY A C 1
ATOM 750 O O . GLY A 1 94 ? -17.517 -3.699 -12.421 1.00 61.69 94 GLY A O 1
ATOM 751 N N . GLU A 1 95 ? -17.569 -3.662 -10.189 1.00 66.62 95 GLU A N 1
ATOM 752 C CA . GLU A 1 95 ? -17.808 -2.212 -10.073 1.00 66.62 95 GLU A CA 1
ATOM 753 C C . GLU A 1 95 ? -16.511 -1.409 -10.225 1.00 66.62 95 GLU A C 1
ATOM 755 O O . GLU A 1 95 ? -16.513 -0.340 -10.841 1.00 66.62 95 GLU A O 1
ATOM 760 N N . PHE A 1 96 ? -15.391 -1.958 -9.745 1.00 68.25 96 PHE A N 1
ATOM 761 C CA . PHE A 1 96 ? -14.076 -1.326 -9.851 1.00 68.25 96 PHE A CA 1
ATOM 762 C C . PHE A 1 96 ? -13.651 -1.114 -11.308 1.00 68.25 96 PHE A C 1
ATOM 764 O O . PHE A 1 96 ? -13.283 -0.004 -11.695 1.00 68.25 96 PHE A O 1
ATOM 771 N N . PHE A 1 97 ? -13.765 -2.150 -12.148 1.00 65.56 97 PHE A N 1
ATOM 772 C CA . PHE A 1 97 ? -13.390 -2.057 -13.566 1.00 65.56 97 PHE A CA 1
ATOM 773 C C . PHE A 1 97 ? -14.320 -1.156 -14.383 1.00 65.56 97 PHE A C 1
ATOM 775 O O . PHE A 1 97 ? -13.887 -0.553 -15.362 1.00 65.56 97 PHE A O 1
ATOM 782 N N . LYS A 1 98 ? -15.574 -0.991 -13.948 1.00 65.56 98 LYS A N 1
ATOM 783 C CA . LYS A 1 98 ? -16.518 -0.022 -14.527 1.00 65.56 98 LYS A CA 1
ATOM 784 C C . LYS A 1 98 ? -16.233 1.421 -14.092 1.00 65.56 98 LYS A C 1
ATOM 786 O O . LYS A 1 98 ? -16.984 2.319 -14.460 1.00 65.56 98 LYS A O 1
ATOM 791 N N . GLY A 1 99 ? -15.198 1.651 -13.276 1.00 62.84 99 GLY A N 1
ATOM 792 C CA . GLY A 1 99 ? -14.887 2.960 -12.701 1.00 62.84 99 GLY A CA 1
ATOM 793 C C . GLY A 1 99 ? -15.977 3.466 -11.754 1.00 62.84 99 GLY A C 1
ATOM 794 O O . GLY A 1 99 ? -16.083 4.667 -11.519 1.00 62.84 99 GLY A O 1
ATOM 795 N N . THR A 1 100 ? -16.826 2.568 -11.247 1.00 64.38 100 THR A N 1
ATOM 796 C CA . THR A 1 100 ? -17.928 2.926 -10.357 1.00 64.38 100 THR A CA 1
ATOM 797 C C . THR A 1 100 ? -17.427 2.925 -8.917 1.00 64.38 100 THR A C 1
ATOM 799 O O . THR A 1 100 ? -16.680 2.040 -8.505 1.00 64.38 100 THR A O 1
ATOM 802 N N . LEU A 1 101 ? -17.830 3.931 -8.139 1.00 68.88 101 LEU A N 1
ATOM 803 C CA . LEU A 1 101 ? -17.455 4.038 -6.731 1.00 68.88 101 LEU A CA 1
ATOM 804 C C . LEU A 1 101 ? -18.054 2.874 -5.928 1.00 68.88 101 LEU A C 1
ATOM 806 O O . LEU A 1 101 ? -19.252 2.881 -5.645 1.00 68.88 101 LEU A O 1
ATOM 810 N N . SER A 1 102 ? -17.218 1.925 -5.505 1.00 76.88 102 SER A N 1
ATOM 811 C CA . SER A 1 102 ? -17.648 0.789 -4.681 1.00 76.88 102 SER A CA 1
ATOM 812 C C . SER A 1 102 ? -17.528 1.151 -3.195 1.00 76.88 102 SER A C 1
ATOM 814 O O . SER A 1 102 ? -16.417 1.403 -2.718 1.00 76.88 102 SER A O 1
ATOM 816 N N . PRO A 1 103 ? -18.623 1.197 -2.415 1.00 80.94 103 PRO A N 1
ATOM 817 C CA . PRO A 1 103 ? -18.540 1.434 -0.978 1.00 80.94 103 PRO A CA 1
ATOM 818 C C . PRO A 1 103 ? -17.844 0.264 -0.270 1.00 80.94 103 PRO A C 1
ATOM 820 O O . PRO A 1 103 ? -18.170 -0.899 -0.493 1.00 80.94 103 PRO A O 1
ATOM 823 N N . ILE A 1 104 ? -16.925 0.572 0.643 1.00 85.75 104 ILE A N 1
ATOM 824 C CA . ILE A 1 104 ? -16.272 -0.423 1.496 1.00 85.75 104 ILE A CA 1
ATOM 825 C C . ILE A 1 104 ? -17.114 -0.601 2.752 1.00 85.75 104 ILE A C 1
ATOM 827 O O . ILE A 1 104 ? -17.502 0.374 3.394 1.00 85.75 104 ILE A O 1
ATOM 831 N N . SER A 1 105 ? -17.376 -1.849 3.135 1.00 85.88 105 SER A N 1
ATOM 832 C CA . SER A 1 105 ? -17.936 -2.156 4.452 1.00 85.88 105 SER A CA 1
ATOM 833 C C . SER A 1 105 ? -16.826 -2.535 5.429 1.00 85.88 105 SER A C 1
ATOM 835 O O . SER A 1 105 ? -15.848 -3.180 5.055 1.00 85.88 105 SER A O 1
ATOM 837 N N . ILE A 1 106 ? -17.005 -2.234 6.719 1.00 88.44 106 ILE A N 1
ATOM 838 C CA . ILE A 1 106 ? -16.060 -2.675 7.760 1.00 88.44 106 ILE A CA 1
ATOM 839 C C . ILE A 1 106 ? -15.897 -4.204 7.790 1.00 88.44 106 ILE A C 1
ATOM 841 O O . ILE A 1 106 ? -14.837 -4.706 8.145 1.00 88.44 106 ILE A O 1
ATOM 845 N N . LYS A 1 107 ? -16.942 -4.953 7.410 1.00 88.31 107 LYS A N 1
ATOM 846 C CA . LYS A 1 107 ? -16.905 -6.417 7.327 1.00 88.31 107 LYS A CA 1
ATOM 847 C C . LYS A 1 107 ? -15.999 -6.882 6.187 1.00 88.31 107 LYS A C 1
ATOM 849 O O . LYS A 1 107 ? -15.216 -7.797 6.405 1.00 88.31 107 LYS A O 1
ATOM 854 N N . ALA A 1 108 ? -16.097 -6.254 5.015 1.00 86.44 108 ALA A N 1
ATOM 855 C CA . ALA A 1 108 ? -15.208 -6.531 3.888 1.00 86.44 108 ALA A CA 1
ATOM 856 C C . ALA A 1 108 ? -13.759 -6.195 4.252 1.00 86.44 108 ALA A C 1
ATOM 858 O O . ALA A 1 108 ? -12.882 -7.032 4.092 1.00 86.44 108 ALA A O 1
ATOM 859 N N . LEU A 1 109 ? -13.535 -5.032 4.871 1.00 90.44 109 LEU A N 1
ATOM 860 C CA . LEU A 1 109 ? -12.207 -4.619 5.315 1.00 90.44 109 LEU A CA 1
ATOM 861 C C . LEU A 1 109 ? -11.598 -5.598 6.332 1.00 90.44 109 LEU A C 1
ATOM 863 O O . LEU A 1 109 ? -10.437 -5.960 6.215 1.00 90.44 109 LEU A O 1
ATOM 867 N N . LYS A 1 110 ? -12.387 -6.084 7.300 1.00 90.94 110 LYS A N 1
ATOM 868 C CA . LYS A 1 110 ? -11.948 -7.102 8.272 1.00 90.94 110 LYS A CA 1
ATOM 869 C C . LYS A 1 110 ? -11.518 -8.414 7.626 1.00 90.94 110 LYS A C 1
ATOM 871 O O . LYS A 1 110 ? -10.567 -9.016 8.107 1.00 90.94 110 LYS A O 1
ATOM 876 N N . LYS A 1 111 ? -12.215 -8.821 6.565 1.00 90.25 111 LYS A N 1
ATOM 877 C CA . LYS A 1 111 ? -11.975 -10.062 5.822 1.00 90.25 111 LYS A CA 1
ATOM 878 C C . LYS A 1 111 ? -10.953 -9.924 4.696 1.00 90.25 111 LYS A C 1
ATOM 880 O O . LYS A 1 111 ? -10.680 -10.912 4.023 1.00 90.25 111 LYS A O 1
ATOM 885 N N . LEU A 1 112 ? -10.430 -8.721 4.455 1.00 90.94 112 LEU A N 1
ATOM 886 C CA . LEU A 1 112 ? -9.433 -8.500 3.418 1.00 90.94 112 LEU A CA 1
ATOM 887 C C . LEU A 1 112 ? -8.230 -9.408 3.681 1.00 90.94 112 LEU A C 1
ATOM 889 O O . LEU A 1 112 ? -7.685 -9.403 4.785 1.00 90.94 112 LEU A O 1
ATOM 893 N N . LEU A 1 113 ? -7.832 -10.179 2.673 1.00 89.50 113 LEU A N 1
ATOM 894 C CA . LEU A 1 113 ? -6.663 -11.043 2.752 1.00 89.50 113 LEU A CA 1
ATOM 895 C C . LEU A 1 113 ? -5.387 -10.194 2.738 1.00 89.50 113 LEU A C 1
ATOM 897 O O . LEU A 1 113 ? -5.221 -9.319 1.888 1.00 89.50 113 LEU A O 1
ATOM 901 N N . ILE A 1 114 ? -4.482 -10.479 3.666 1.00 89.75 114 ILE A N 1
ATOM 902 C CA . ILE A 1 114 ? -3.153 -9.888 3.759 1.00 89.75 114 ILE A CA 1
ATOM 903 C C . ILE A 1 114 ? -2.131 -11.018 3.714 1.00 89.75 114 ILE A C 1
ATOM 905 O O . ILE A 1 114 ? -2.244 -12.004 4.445 1.00 89.75 114 ILE A O 1
ATOM 909 N N . VAL A 1 115 ? -1.131 -10.844 2.858 1.00 88.88 115 VAL A N 1
ATOM 910 C CA . VAL A 1 115 ? 0.042 -11.710 2.776 1.00 88.88 115 VAL A CA 1
ATOM 911 C C . VAL A 1 115 ? 1.162 -11.020 3.544 1.00 88.88 115 VAL A C 1
ATOM 913 O O . VAL A 1 115 ? 1.470 -9.859 3.280 1.00 88.88 115 VAL A O 1
ATOM 916 N N . LEU A 1 116 ? 1.741 -11.692 4.529 1.00 86.75 116 LEU A N 1
ATOM 917 C CA . LEU A 1 116 ? 2.910 -11.217 5.258 1.00 86.75 116 LEU A CA 1
ATOM 918 C C . LEU A 1 116 ? 4.154 -11.793 4.600 1.00 86.75 116 LEU A C 1
ATOM 920 O O . LEU A 1 116 ? 4.262 -13.005 4.448 1.00 86.75 116 LEU A O 1
ATOM 924 N N . ILE A 1 117 ? 5.070 -10.909 4.230 1.00 86.50 117 ILE A N 1
ATOM 925 C CA . ILE A 1 117 ? 6.393 -11.226 3.687 1.00 86.50 117 ILE A CA 1
ATOM 926 C C . ILE A 1 117 ? 7.467 -10.887 4.739 1.00 86.50 117 ILE A C 1
ATOM 928 O O . ILE A 1 117 ? 7.144 -10.186 5.710 1.00 86.50 117 ILE A O 1
ATOM 932 N N . PRO A 1 118 ? 8.716 -11.367 4.594 1.00 87.50 118 PRO A N 1
ATOM 933 C CA . PRO A 1 118 ? 9.850 -10.959 5.423 1.00 87.50 118 PRO A CA 1
ATOM 934 C C . PRO A 1 118 ? 9.894 -9.458 5.738 1.00 87.50 118 PRO A C 1
ATOM 936 O O . PRO A 1 118 ? 9.559 -8.611 4.905 1.00 87.50 118 PRO A O 1
ATOM 939 N N . PHE A 1 119 ? 10.306 -9.118 6.959 1.00 86.50 119 PHE A N 1
ATOM 940 C CA . PHE A 1 119 ? 10.234 -7.749 7.473 1.00 86.50 119 PHE A CA 1
ATOM 941 C C . PHE A 1 119 ? 10.978 -6.726 6.597 1.00 86.50 119 PHE A C 1
ATOM 943 O O . PHE A 1 119 ? 10.471 -5.635 6.347 1.00 86.50 119 PHE A O 1
ATOM 950 N N . GLU A 1 120 ? 12.152 -7.080 6.079 1.00 84.81 120 GLU A N 1
ATOM 951 C CA . GLU A 1 120 ? 12.953 -6.215 5.209 1.00 84.81 120 GLU A CA 1
ATOM 952 C C . GLU A 1 120 ? 12.247 -5.916 3.877 1.00 84.81 120 GLU A C 1
ATOM 954 O O . GLU A 1 120 ? 12.334 -4.809 3.344 1.00 84.81 120 GLU A O 1
ATOM 959 N N . GLU A 1 121 ? 11.499 -6.882 3.345 1.00 86.81 121 GLU A N 1
ATOM 960 C CA . GLU A 1 121 ? 10.709 -6.706 2.125 1.00 86.81 121 GLU A CA 1
ATOM 961 C C . GLU A 1 121 ? 9.476 -5.834 2.396 1.00 86.81 121 GLU A C 1
ATOM 963 O O . GLU A 1 121 ? 9.148 -4.962 1.587 1.00 86.81 121 GLU A O 1
ATOM 968 N N . GLN A 1 122 ? 8.856 -5.971 3.577 1.00 89.94 122 GLN A N 1
ATOM 969 C CA . GLN A 1 122 ? 7.815 -5.041 4.024 1.00 89.94 122 GLN A CA 1
ATOM 970 C C . GLN A 1 122 ? 8.344 -3.600 4.107 1.00 89.94 122 GLN A C 1
ATOM 972 O O . GLN A 1 122 ? 7.638 -2.673 3.701 1.00 89.94 122 GLN A O 1
ATOM 977 N N . GLU A 1 123 ? 9.574 -3.387 4.602 1.00 85.75 123 GLU A N 1
ATOM 978 C CA . GLU A 1 123 ? 10.198 -2.054 4.659 1.00 85.75 123 GLU A CA 1
ATOM 979 C C . GLU A 1 123 ? 10.367 -1.455 3.257 1.00 85.75 123 GLU A C 1
ATOM 981 O O . GLU A 1 123 ? 10.080 -0.275 3.044 1.00 85.75 123 GLU A O 1
ATOM 986 N N . ALA A 1 124 ? 10.795 -2.265 2.286 1.00 83.75 124 ALA A N 1
ATOM 987 C CA . ALA A 1 124 ? 10.974 -1.827 0.906 1.00 83.75 124 ALA A CA 1
ATOM 988 C C . ALA A 1 124 ? 9.644 -1.462 0.226 1.00 83.75 124 ALA A C 1
ATOM 990 O O . ALA A 1 124 ? 9.541 -0.411 -0.412 1.00 83.75 124 ALA A O 1
ATOM 991 N N . CYS A 1 125 ? 8.604 -2.275 0.415 1.00 90.06 125 CYS A N 1
ATOM 992 C CA . CYS A 1 125 ? 7.251 -1.959 -0.042 1.00 90.06 125 CYS A CA 1
ATOM 993 C C . CYS A 1 125 ? 6.711 -0.673 0.604 1.00 90.06 125 CYS A C 1
ATOM 995 O O . CYS A 1 125 ? 6.153 0.187 -0.081 1.00 90.06 125 CYS A O 1
ATOM 997 N N . ALA A 1 126 ? 6.910 -0.507 1.916 1.00 88.06 126 ALA A N 1
ATOM 998 C CA . ALA A 1 126 ? 6.504 0.698 2.634 1.00 88.06 126 ALA A CA 1
ATOM 999 C C . ALA A 1 126 ? 7.199 1.952 2.081 1.00 88.06 126 ALA A C 1
ATOM 1001 O O . ALA A 1 126 ? 6.548 2.977 1.884 1.00 88.06 126 ALA A O 1
ATOM 1002 N N . LEU A 1 1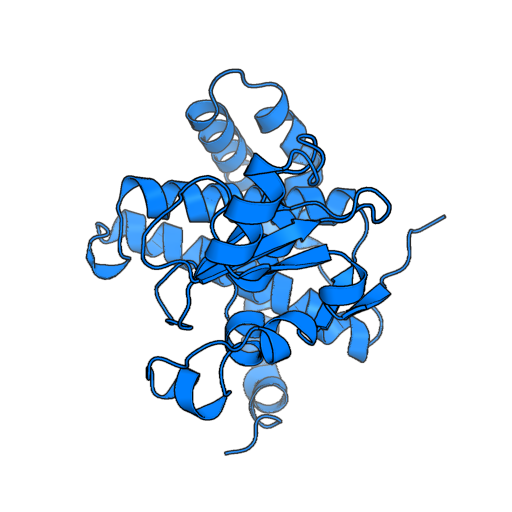27 ? 8.495 1.859 1.773 1.00 82.94 127 LEU A N 1
ATOM 1003 C CA . LEU A 1 127 ? 9.276 2.943 1.177 1.00 82.94 127 LEU A CA 1
ATOM 1004 C C . LEU A 1 127 ? 8.752 3.342 -0.209 1.00 82.94 127 LEU A C 1
ATOM 1006 O O . LEU A 1 127 ? 8.590 4.533 -0.483 1.00 82.94 127 LEU A O 1
ATOM 1010 N N . LEU A 1 128 ? 8.428 2.365 -1.061 1.00 84.00 128 LEU A N 1
ATOM 1011 C CA . LEU A 1 128 ? 7.813 2.624 -2.365 1.00 84.00 128 LEU A CA 1
ATOM 1012 C C . LEU A 1 128 ? 6.455 3.331 -2.215 1.00 84.00 128 LEU A C 1
ATOM 1014 O O . LEU A 1 128 ? 6.195 4.323 -2.898 1.00 84.00 128 LEU A O 1
ATOM 1018 N N . ASN A 1 129 ? 5.617 2.891 -1.271 1.00 88.25 129 ASN A N 1
ATOM 1019 C CA . ASN A 1 129 ? 4.346 3.562 -0.990 1.00 88.25 129 ASN A CA 1
ATOM 1020 C C . ASN A 1 129 ? 4.530 4.994 -0.470 1.00 88.25 129 ASN A C 1
ATOM 1022 O O . ASN A 1 129 ? 3.730 5.860 -0.819 1.00 88.25 129 ASN A O 1
ATOM 1026 N N . THR A 1 130 ? 5.568 5.273 0.323 1.00 80.81 130 THR A N 1
ATOM 1027 C CA . THR A 1 130 ? 5.891 6.640 0.765 1.00 80.81 130 THR A CA 1
ATOM 1028 C C . THR A 1 130 ? 6.180 7.553 -0.422 1.00 80.81 130 THR A C 1
ATOM 1030 O O . THR A 1 130 ? 5.672 8.669 -0.462 1.00 80.81 130 THR A O 1
ATOM 1033 N N . ILE A 1 131 ? 6.932 7.082 -1.421 1.00 77.25 131 ILE A N 1
ATOM 1034 C CA . ILE A 1 131 ? 7.247 7.866 -2.627 1.00 77.25 131 ILE A CA 1
ATOM 1035 C C . ILE A 1 131 ? 5.976 8.188 -3.418 1.00 77.25 131 ILE A C 1
ATOM 1037 O O . ILE A 1 131 ? 5.750 9.345 -3.775 1.00 77.25 131 ILE A O 1
A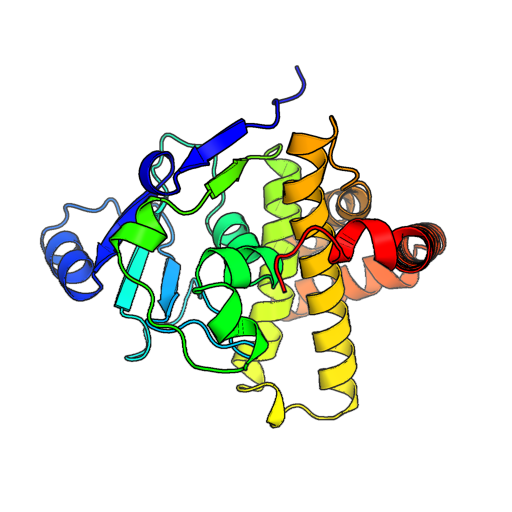TOM 1041 N N . ILE A 1 132 ? 5.128 7.181 -3.650 1.00 83.00 132 ILE A N 1
ATOM 1042 C CA . ILE A 1 132 ? 3.847 7.346 -4.353 1.00 83.00 132 ILE A CA 1
ATOM 1043 C C . ILE A 1 132 ? 2.942 8.309 -3.574 1.00 83.00 132 ILE A C 1
ATOM 1045 O O . ILE A 1 132 ? 2.412 9.269 -4.132 1.00 83.00 132 ILE A O 1
ATOM 1049 N N . SER A 1 133 ? 2.799 8.090 -2.266 1.00 81.56 133 SER A N 1
ATOM 1050 C CA . SER A 1 133 ? 1.913 8.895 -1.422 1.00 81.56 133 SER A CA 1
ATOM 1051 C C . SER A 1 133 ? 2.374 10.346 -1.336 1.00 81.56 133 SER A C 1
ATOM 1053 O O . SER A 1 133 ? 1.550 11.245 -1.444 1.00 81.56 133 SER A O 1
ATOM 1055 N N . PHE A 1 134 ? 3.684 10.582 -1.233 1.00 74.38 134 PHE A N 1
ATOM 1056 C CA . PHE A 1 134 ? 4.260 11.924 -1.203 1.00 74.38 134 PHE A CA 1
ATOM 1057 C C . PHE A 1 134 ? 3.963 12.710 -2.486 1.00 74.38 134 PHE A C 1
ATOM 1059 O O . PHE A 1 134 ? 3.546 13.863 -2.414 1.00 74.38 134 PHE A O 1
ATOM 1066 N N . GLN A 1 135 ? 4.121 12.089 -3.661 1.00 71.69 135 GLN A N 1
ATOM 1067 C CA . GLN A 1 135 ? 3.804 12.738 -4.941 1.00 71.69 135 GLN A CA 1
ATOM 1068 C C . GLN A 1 135 ? 2.311 13.078 -5.054 1.00 71.69 135 GLN A C 1
ATOM 1070 O O . GLN A 1 135 ? 1.950 14.164 -5.507 1.00 71.69 135 GLN A O 1
ATOM 1075 N N . TYR A 1 136 ? 1.442 12.171 -4.605 1.00 79.06 136 TYR A N 1
ATOM 1076 C CA . TYR A 1 136 ? 0.001 12.407 -4.563 1.00 79.06 136 TYR A CA 1
ATOM 1077 C C . TYR A 1 136 ? -0.384 13.504 -3.564 1.00 79.06 136 TYR A C 1
ATOM 1079 O O . TYR A 1 136 ? -1.233 14.336 -3.859 1.00 79.06 136 TYR A O 1
ATOM 1087 N N . ASP A 1 137 ? 0.241 13.549 -2.389 1.00 74.69 137 ASP A N 1
ATOM 1088 C CA . ASP A 1 137 ? -0.076 14.538 -1.357 1.00 74.69 137 ASP A CA 1
ATOM 1089 C C . ASP A 1 137 ? 0.410 15.958 -1.696 1.00 74.69 137 ASP A C 1
ATOM 1091 O O . ASP A 1 137 ? -0.185 16.919 -1.191 1.00 74.69 137 ASP A O 1
ATOM 1095 N N . ASP A 1 138 ? 1.450 16.081 -2.530 1.00 68.69 138 ASP A N 1
ATOM 1096 C CA . ASP A 1 138 ? 1.996 17.348 -3.042 1.00 68.69 138 ASP A CA 1
ATOM 1097 C C . ASP A 1 138 ? 1.157 17.908 -4.206 1.00 68.69 138 ASP A C 1
ATOM 1099 O O . ASP A 1 138 ? 0.830 19.094 -4.230 1.00 68.69 138 ASP A O 1
ATOM 1103 N N . VAL A 1 139 ? 0.750 17.052 -5.152 1.00 69.38 139 VAL A N 1
ATOM 1104 C CA . VAL A 1 139 ? 0.085 17.477 -6.402 1.00 69.38 139 VAL A CA 1
ATOM 1105 C C . VAL A 1 139 ? -1.445 17.304 -6.366 1.00 69.38 139 VAL A C 1
ATOM 1107 O O . VAL A 1 139 ? -2.184 18.013 -7.055 1.00 69.38 139 VAL A O 1
ATOM 1110 N N . GLY A 1 140 ? -1.958 16.396 -5.538 1.00 74.06 140 GLY A N 1
ATOM 1111 C CA . GLY A 1 140 ? -3.382 16.101 -5.380 1.00 74.06 140 GLY A CA 1
ATOM 1112 C C . GLY A 1 140 ? -3.877 14.973 -6.288 1.00 74.06 140 GLY A C 1
ATOM 1113 O O . GLY A 1 140 ? -3.248 13.932 -6.417 1.00 74.06 140 GLY A O 1
ATOM 1114 N N . GLU A 1 141 ? -5.055 15.136 -6.893 1.00 77.06 141 GLU A N 1
ATOM 1115 C CA . GLU A 1 141 ? -5.628 14.109 -7.776 1.00 77.06 141 GLU A CA 1
ATOM 1116 C C . GLU A 1 141 ? -4.793 13.935 -9.056 1.00 77.06 141 GLU A C 1
ATOM 1118 O O . GLU A 1 141 ? -4.379 14.919 -9.668 1.00 77.06 141 GLU A O 1
ATOM 1123 N N . LYS A 1 142 ? -4.634 12.690 -9.528 1.00 75.19 142 LYS A N 1
ATOM 1124 C CA . LYS A 1 142 ? -3.821 12.314 -10.706 1.00 75.19 142 LYS A CA 1
ATOM 1125 C C . LYS A 1 142 ? -4.102 13.136 -11.972 1.00 75.19 142 LYS A C 1
ATOM 1127 O O . LYS A 1 142 ? -3.210 13.373 -12.784 1.00 75.19 142 LYS A O 1
ATOM 1132 N N . LYS A 1 143 ? -5.340 13.607 -12.151 1.00 78.69 143 LYS A N 1
ATOM 1133 C CA . LYS A 1 143 ? -5.747 14.464 -13.281 1.00 78.69 143 LYS A CA 1
ATOM 1134 C C . LYS A 1 143 ? -5.079 15.848 -13.282 1.00 78.69 143 LYS A C 1
ATOM 1136 O O . LYS A 1 143 ? -5.027 16.483 -14.328 1.00 78.69 143 LYS A O 1
ATOM 1141 N N . ASN A 1 144 ? -4.579 16.293 -12.130 1.00 79.25 144 ASN A N 1
ATOM 1142 C CA . ASN A 1 144 ? -3.921 17.585 -11.949 1.00 79.25 144 ASN A CA 1
ATOM 1143 C C . ASN A 1 144 ? -2.402 17.506 -12.169 1.00 79.25 144 ASN A C 1
ATOM 1145 O O . ASN A 1 144 ? -1.725 18.531 -12.122 1.00 79.25 144 ASN A O 1
ATOM 1149 N N . PHE A 1 145 ? -1.851 16.308 -12.382 1.00 70.00 145 PHE A N 1
ATOM 1150 C CA . PHE A 1 145 ? -0.413 16.133 -12.525 1.00 70.00 145 PHE A CA 1
ATOM 1151 C C . PHE A 1 145 ? 0.079 16.715 -13.855 1.00 70.00 145 PHE A C 1
ATOM 1153 O O . PHE A 1 145 ? -0.486 16.389 -14.905 1.00 70.00 145 PHE A O 1
ATOM 1160 N N . PRO A 1 146 ? 1.179 17.494 -13.852 1.00 69.62 146 PRO A N 1
ATOM 1161 C CA . PRO A 1 146 ? 1.920 17.795 -15.072 1.00 69.62 146 PRO A CA 1
ATOM 1162 C C . PRO A 1 146 ? 2.326 16.499 -15.782 1.00 69.62 146 PRO A C 1
ATOM 1164 O O . PRO A 1 146 ? 2.705 15.533 -15.122 1.00 69.62 146 PRO A O 1
ATOM 1167 N N . SER A 1 147 ? 2.277 16.463 -17.116 1.00 62.28 147 SER A N 1
ATOM 1168 C CA . SER A 1 147 ? 2.427 15.223 -17.897 1.00 62.28 147 SER A CA 1
ATOM 1169 C C . SER A 1 147 ? 3.691 14.420 -17.568 1.00 62.28 147 SER A C 1
ATOM 1171 O O . SER A 1 147 ? 3.641 13.198 -17.489 1.00 62.28 147 SER A O 1
ATOM 1173 N N . ASN A 1 148 ? 4.821 15.087 -17.333 1.00 54.50 148 ASN A N 1
ATOM 1174 C CA . ASN A 1 148 ? 6.081 14.444 -16.950 1.00 54.50 148 ASN A CA 1
ATOM 1175 C C . ASN A 1 148 ? 6.031 13.827 -15.541 1.00 54.50 148 ASN A C 1
ATOM 1177 O O . ASN A 1 148 ? 6.511 12.714 -15.345 1.00 54.50 148 ASN A O 1
ATOM 1181 N N . ILE A 1 149 ? 5.425 14.522 -14.573 1.00 60.44 149 ILE A N 1
ATOM 1182 C CA . ILE A 1 149 ? 5.243 14.014 -13.205 1.00 60.44 149 ILE A CA 1
ATOM 1183 C C . ILE A 1 149 ? 4.230 12.868 -13.209 1.00 60.44 149 ILE A C 1
ATOM 1185 O O . ILE A 1 149 ? 4.439 11.860 -12.544 1.00 60.44 149 ILE A O 1
ATOM 1189 N N . LYS A 1 150 ? 3.168 12.982 -14.014 1.00 68.00 150 LYS A N 1
ATOM 1190 C CA . LYS A 1 150 ? 2.151 11.943 -14.186 1.00 68.00 150 LYS A CA 1
ATOM 1191 C C . LYS A 1 150 ? 2.750 10.633 -14.693 1.00 68.00 150 LYS A C 1
ATOM 1193 O O . LYS A 1 150 ? 2.460 9.590 -14.126 1.00 68.00 150 LYS A O 1
ATOM 1198 N N . LEU A 1 151 ? 3.610 10.693 -15.712 1.00 64.06 151 LEU A N 1
ATOM 1199 C CA . LEU A 1 151 ? 4.291 9.511 -16.248 1.00 64.06 151 LEU A CA 1
ATOM 1200 C C . LEU A 1 151 ? 5.190 8.841 -15.202 1.00 64.06 151 LEU A C 1
ATOM 1202 O O . LEU A 1 151 ? 5.195 7.618 -15.087 1.00 64.06 151 LEU A O 1
ATOM 1206 N N . ALA A 1 152 ? 5.937 9.631 -14.425 1.00 63.31 152 ALA A N 1
ATOM 1207 C CA . ALA A 1 152 ? 6.774 9.103 -13.350 1.00 63.31 152 ALA A CA 1
ATOM 1208 C C . ALA A 1 152 ? 5.931 8.466 -12.233 1.00 63.31 152 ALA A C 1
ATOM 1210 O O . ALA A 1 152 ? 6.249 7.375 -11.766 1.00 63.31 152 ALA A O 1
ATOM 1211 N N . TYR A 1 153 ? 4.833 9.113 -11.846 1.00 70.94 153 TYR A N 1
ATOM 1212 C CA . TYR A 1 153 ? 3.884 8.593 -10.866 1.00 70.94 153 TYR A CA 1
ATOM 1213 C C . TYR A 1 153 ? 3.266 7.265 -11.323 1.00 70.94 153 TYR A C 1
ATOM 1215 O O . TYR A 1 153 ? 3.332 6.275 -10.601 1.00 70.94 153 TYR A O 1
ATOM 1223 N N . GLU A 1 154 ? 2.753 7.216 -12.557 1.00 77.56 154 GLU A N 1
ATOM 1224 C CA . GLU A 1 154 ? 2.198 6.007 -13.181 1.00 77.56 154 GLU A CA 1
ATOM 1225 C C . GLU A 1 154 ? 3.222 4.876 -13.251 1.00 77.56 154 GLU A C 1
ATOM 1227 O O . GLU A 1 154 ? 2.883 3.713 -13.049 1.00 77.56 154 GLU A O 1
ATOM 1232 N N . TYR A 1 155 ? 4.488 5.205 -13.499 1.00 74.31 155 TYR A N 1
ATOM 1233 C CA . TYR A 1 155 ? 5.561 4.226 -13.467 1.00 74.31 155 TYR A CA 1
ATOM 1234 C C . TYR A 1 155 ? 5.731 3.608 -12.070 1.00 74.31 155 TYR A C 1
ATOM 1236 O O . TYR A 1 155 ? 5.784 2.385 -11.965 1.00 74.31 155 TYR A O 1
ATOM 1244 N N . PHE A 1 156 ? 5.756 4.406 -10.996 1.00 77.81 156 PHE A N 1
ATOM 1245 C CA . PHE A 1 156 ? 5.837 3.871 -9.630 1.00 77.81 156 PHE A CA 1
ATOM 1246 C C . PHE A 1 156 ? 4.587 3.086 -9.220 1.00 77.81 156 PHE A C 1
ATOM 1248 O O . PHE A 1 156 ? 4.728 2.039 -8.588 1.00 77.81 156 PHE A O 1
ATOM 1255 N N . GLU A 1 157 ? 3.389 3.538 -9.607 1.00 85.19 157 GLU A N 1
ATOM 1256 C CA . GLU A 1 157 ? 2.145 2.782 -9.403 1.00 85.19 157 GLU A CA 1
ATOM 1257 C C . GLU A 1 157 ? 2.212 1.412 -10.083 1.00 85.19 157 GLU A C 1
ATOM 1259 O O . GLU A 1 157 ? 1.946 0.401 -9.444 1.00 85.19 157 GLU A O 1
ATOM 1264 N N . ASN A 1 158 ? 2.648 1.357 -11.344 1.00 81.38 158 ASN A N 1
ATOM 1265 C CA . ASN A 1 158 ? 2.767 0.097 -12.076 1.00 81.38 158 ASN A CA 1
ATOM 1266 C C . ASN A 1 158 ? 3.763 -0.861 -11.409 1.00 81.38 158 ASN A C 1
ATOM 1268 O O . ASN A 1 158 ? 3.507 -2.059 -11.335 1.00 81.38 158 ASN A O 1
ATOM 1272 N N . ILE A 1 159 ? 4.886 -0.354 -10.890 1.00 79.69 159 ILE A N 1
ATOM 1273 C CA . ILE A 1 159 ? 5.840 -1.177 -10.129 1.00 79.69 159 ILE A CA 1
ATOM 1274 C C . ILE A 1 159 ? 5.185 -1.736 -8.869 1.00 79.69 159 ILE A C 1
ATOM 1276 O O . ILE A 1 159 ? 5.335 -2.921 -8.578 1.00 79.69 159 ILE A O 1
ATOM 1280 N N . ALA A 1 160 ? 4.478 -0.888 -8.120 1.00 88.56 160 ALA A N 1
ATOM 1281 C CA . ALA A 1 160 ? 3.783 -1.302 -6.911 1.00 88.56 160 ALA A CA 1
ATOM 1282 C C . ALA A 1 160 ? 2.732 -2.374 -7.220 1.00 88.56 160 ALA A C 1
ATOM 1284 O O . ALA A 1 160 ? 2.701 -3.406 -6.551 1.00 88.56 160 ALA A O 1
ATOM 1285 N N . ASP A 1 161 ? 1.935 -2.169 -8.268 1.00 87.81 161 ASP A N 1
ATOM 1286 C CA . ASP A 1 161 ? 0.919 -3.110 -8.729 1.00 87.81 161 ASP A CA 1
ATOM 1287 C C . ASP A 1 161 ? 1.531 -4.464 -9.072 1.00 87.81 161 ASP A C 1
ATOM 1289 O O . ASP A 1 161 ? 1.064 -5.480 -8.561 1.00 87.81 161 ASP A O 1
ATOM 1293 N N . ILE A 1 162 ? 2.614 -4.471 -9.847 1.00 81.75 162 ILE A N 1
ATOM 1294 C CA . ILE A 1 162 ? 3.335 -5.682 -10.237 1.00 81.75 162 ILE A CA 1
ATOM 1295 C C . ILE A 1 162 ? 3.887 -6.420 -9.007 1.00 81.75 162 ILE A C 1
ATOM 1297 O O . ILE A 1 162 ? 3.628 -7.608 -8.842 1.00 81.75 162 ILE A O 1
ATOM 1301 N N . ILE A 1 163 ? 4.588 -5.724 -8.105 1.00 86.31 163 ILE A N 1
ATOM 1302 C CA . ILE A 1 163 ? 5.118 -6.323 -6.867 1.00 86.31 163 ILE A CA 1
ATOM 1303 C C . ILE A 1 163 ? 3.983 -6.899 -6.022 1.00 86.31 163 ILE A C 1
ATOM 1305 O O . ILE A 1 163 ? 4.085 -8.015 -5.523 1.00 86.31 163 ILE A O 1
ATOM 1309 N N . SER A 1 164 ? 2.894 -6.149 -5.849 1.00 89.94 164 SER A N 1
ATOM 1310 C CA . SER A 1 164 ? 1.759 -6.621 -5.059 1.00 89.94 164 SER A CA 1
ATOM 1311 C C . SER A 1 164 ? 1.094 -7.835 -5.702 1.00 89.94 164 SER A C 1
ATOM 1313 O O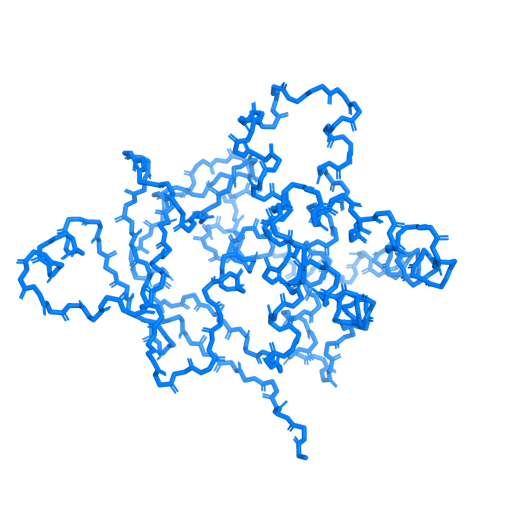 . SER A 1 164 ? 0.734 -8.772 -4.996 1.00 89.94 164 SER A O 1
ATOM 1315 N N . LEU A 1 165 ? 0.985 -7.864 -7.032 1.00 84.94 165 LEU A N 1
ATOM 1316 C CA . LEU A 1 165 ? 0.445 -9.003 -7.757 1.00 84.94 165 LEU A CA 1
ATOM 1317 C C . LEU A 1 165 ? 1.320 -10.242 -7.551 1.00 84.94 165 LEU A C 1
ATOM 1319 O O . LEU A 1 165 ? 0.771 -11.296 -7.266 1.00 84.94 165 LEU A O 1
ATOM 1323 N N . GLU A 1 166 ? 2.647 -10.122 -7.592 1.00 81.88 166 GLU A N 1
ATOM 1324 C CA . GLU A 1 166 ? 3.542 -11.238 -7.251 1.00 81.88 166 GLU A CA 1
ATOM 1325 C C . GLU A 1 166 ? 3.391 -11.692 -5.804 1.00 81.88 166 GLU A C 1
ATOM 1327 O O . GLU A 1 166 ? 3.356 -12.886 -5.537 1.00 81.88 166 GLU A O 1
ATOM 1332 N N . ILE A 1 167 ? 3.258 -10.769 -4.849 1.00 85.88 167 ILE A N 1
ATOM 1333 C CA . ILE A 1 167 ? 2.990 -11.128 -3.448 1.00 85.88 167 ILE A CA 1
ATOM 1334 C C . ILE A 1 167 ? 1.678 -11.918 -3.348 1.00 85.88 167 ILE A C 1
ATOM 1336 O O . ILE A 1 167 ? 1.580 -12.886 -2.595 1.00 85.88 167 ILE A O 1
ATOM 1340 N N . PHE A 1 168 ? 0.665 -11.521 -4.118 1.00 83.19 168 PHE A N 1
ATOM 1341 C CA . PHE A 1 168 ? -0.613 -12.217 -4.172 1.00 83.19 168 PHE A CA 1
ATOM 1342 C C . PHE A 1 168 ? -0.495 -13.604 -4.819 1.00 83.19 168 PHE A C 1
ATOM 1344 O O . PHE A 1 168 ? -0.993 -14.579 -4.254 1.00 83.19 168 PHE A O 1
ATOM 1351 N N . LEU A 1 169 ? 0.149 -13.690 -5.989 1.00 76.06 169 LEU A N 1
ATOM 1352 C CA . LEU A 1 169 ? 0.238 -14.879 -6.844 1.00 76.06 169 LEU A CA 1
ATOM 1353 C C . LEU A 1 169 ? 1.296 -15.883 -6.394 1.00 76.06 169 LEU A C 1
ATOM 1355 O O . LEU A 1 169 ? 1.034 -17.081 -6.396 1.00 76.06 169 LEU A O 1
ATOM 1359 N N . GLY A 1 170 ? 2.466 -15.422 -5.964 1.00 65.62 170 GLY A N 1
ATOM 1360 C CA . GLY A 1 170 ? 3.576 -16.267 -5.528 1.00 65.62 170 GLY A CA 1
ATOM 1361 C C . GLY A 1 170 ? 3.244 -17.142 -4.323 1.00 65.62 170 GLY A C 1
ATOM 1362 O O . GLY A 1 170 ? 3.891 -18.153 -4.077 1.00 65.62 170 GLY A O 1
ATOM 1363 N N . ASP A 1 171 ? 2.186 -16.801 -3.607 1.00 59.25 171 ASP A N 1
ATOM 1364 C CA . ASP A 1 171 ? 1.638 -17.568 -2.494 1.00 59.25 171 ASP A CA 1
ATOM 1365 C C . ASP A 1 171 ? 0.547 -18.579 -2.958 1.00 59.25 171 ASP A C 1
ATOM 1367 O O . ASP A 1 171 ? 0.086 -19.423 -2.196 1.00 59.25 171 ASP A O 1
ATOM 1371 N N . PHE A 1 172 ? 0.161 -18.563 -4.243 1.00 58.72 172 PHE A N 1
ATOM 1372 C CA . PHE A 1 172 ? -0.540 -19.664 -4.931 1.00 58.72 172 PHE A CA 1
ATOM 1373 C C . PHE A 1 172 ? 0.413 -20.580 -5.716 1.00 58.72 172 PHE A C 1
ATOM 1375 O O . PHE A 1 172 ? 0.148 -21.776 -5.815 1.00 58.72 172 PHE A O 1
ATOM 1382 N N . GLU A 1 173 ? 1.505 -20.035 -6.264 1.00 56.72 173 GLU A N 1
ATOM 1383 C CA . GLU A 1 173 ? 2.408 -20.753 -7.183 1.00 56.72 173 GLU A CA 1
ATOM 1384 C C . GLU A 1 173 ? 3.752 -21.173 -6.559 1.00 56.72 173 GLU A C 1
ATOM 1386 O O . GLU A 1 173 ? 4.528 -21.895 -7.184 1.00 56.72 173 GLU A O 1
ATOM 1391 N N . GLY A 1 174 ? 4.004 -20.813 -5.295 1.00 51.41 174 GLY A N 1
ATOM 1392 C CA . GLY A 1 174 ? 5.097 -21.381 -4.504 1.00 51.41 174 GLY A CA 1
ATOM 1393 C C . GLY A 1 174 ? 6.439 -20.656 -4.604 1.00 51.41 174 GLY A C 1
ATOM 1394 O O . GLY A 1 174 ? 7.462 -21.333 -4.654 1.00 51.41 174 GLY A O 1
ATOM 1395 N N . ASN A 1 175 ? 6.422 -19.317 -4.621 1.00 57.72 175 ASN A N 1
ATOM 1396 C CA . ASN A 1 175 ? 7.431 -18.337 -4.165 1.00 57.72 175 ASN A CA 1
ATOM 1397 C C . ASN A 1 175 ? 7.245 -17.039 -4.973 1.00 57.72 175 ASN A C 1
ATOM 1399 O O . ASN A 1 175 ? 7.459 -17.041 -6.181 1.00 57.72 175 ASN A O 1
ATOM 1403 N N . ALA A 1 176 ? 6.894 -15.923 -4.325 1.00 60.69 176 ALA A N 1
ATOM 1404 C CA . ALA A 1 176 ? 6.796 -14.628 -5.007 1.00 60.69 176 ALA A CA 1
ATOM 1405 C C . ALA A 1 176 ? 8.178 -14.161 -5.494 1.00 60.69 176 ALA A C 1
ATOM 1407 O O . ALA A 1 176 ? 9.091 -14.000 -4.679 1.00 60.69 176 ALA A O 1
ATOM 1408 N N . ASP A 1 177 ? 8.346 -13.903 -6.798 1.00 66.75 177 ASP A N 1
ATOM 1409 C CA . ASP A 1 177 ? 9.566 -13.262 -7.308 1.00 66.75 177 ASP A CA 1
ATOM 1410 C C . ASP A 1 177 ? 9.479 -11.744 -7.120 1.00 66.75 177 ASP A C 1
ATOM 1412 O O . ASP A 1 177 ? 9.244 -10.959 -8.037 1.00 66.75 177 ASP A O 1
ATOM 1416 N N . ILE A 1 178 ? 9.709 -11.320 -5.881 1.00 68.12 178 ILE A N 1
ATOM 1417 C CA . ILE A 1 178 ? 9.833 -9.911 -5.494 1.00 68.12 178 ILE A CA 1
ATOM 1418 C C . ILE A 1 178 ? 11.292 -9.453 -5.461 1.00 68.12 178 ILE A C 1
ATOM 1420 O O . ILE A 1 178 ? 11.635 -8.485 -4.782 1.00 68.12 178 ILE A O 1
ATOM 1424 N N . SER A 1 179 ? 12.173 -10.099 -6.234 1.00 66.88 179 SER A N 1
ATOM 1425 C CA . SER A 1 179 ? 13.609 -9.779 -6.278 1.00 66.88 179 SER A CA 1
ATOM 1426 C C . SER A 1 179 ? 13.913 -8.339 -6.702 1.00 66.88 179 SER A C 1
ATOM 1428 O O . SER A 1 179 ? 15.007 -7.835 -6.445 1.00 66.88 179 SER A O 1
ATOM 1430 N N . VAL A 1 180 ? 12.950 -7.643 -7.312 1.00 66.75 180 VAL A N 1
ATOM 1431 C CA . VAL A 1 180 ? 13.016 -6.200 -7.574 1.00 66.75 180 VAL A CA 1
ATOM 1432 C C . VAL A 1 180 ? 13.203 -5.387 -6.284 1.00 66.75 180 VAL A C 1
ATOM 1434 O O . VAL A 1 180 ? 13.890 -4.367 -6.318 1.00 66.75 180 VAL A O 1
ATOM 1437 N N . LEU A 1 181 ? 12.682 -5.856 -5.140 1.00 67.94 181 LEU A N 1
ATOM 1438 C CA . LEU A 1 181 ? 12.810 -5.208 -3.831 1.00 67.94 181 LEU A CA 1
ATOM 1439 C C . LEU A 1 181 ? 14.242 -5.231 -3.291 1.00 67.94 181 LEU A C 1
ATOM 1441 O O . LEU A 1 181 ? 14.591 -4.361 -2.498 1.00 67.94 181 LEU A O 1
ATOM 1445 N N . SER A 1 182 ? 15.110 -6.146 -3.741 1.00 66.12 182 SER A N 1
ATOM 1446 C CA . SER 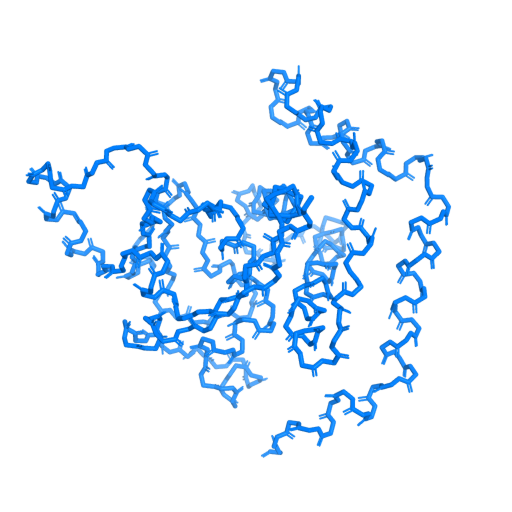A 1 182 ? 16.471 -6.262 -3.198 1.00 66.12 182 SER A CA 1
ATOM 1447 C C . SER A 1 182 ? 17.276 -4.967 -3.355 1.00 66.12 182 SER A C 1
ATOM 1449 O O . SER A 1 182 ? 17.996 -4.571 -2.442 1.00 66.12 182 SER A O 1
ATOM 1451 N N . ALA A 1 183 ? 17.104 -4.266 -4.482 1.00 64.12 183 ALA A N 1
ATOM 1452 C CA . ALA A 1 183 ? 17.753 -2.979 -4.734 1.00 64.12 183 ALA A CA 1
ATOM 1453 C C . ALA A 1 183 ? 17.229 -1.864 -3.809 1.00 64.12 183 ALA A C 1
ATOM 1455 O O . ALA A 1 183 ? 17.984 -0.974 -3.417 1.00 64.12 183 ALA A O 1
ATOM 1456 N N . TRP A 1 184 ? 15.947 -1.920 -3.441 1.00 67.19 184 TRP A N 1
ATOM 1457 C CA . TRP A 1 184 ? 15.329 -0.987 -2.497 1.00 67.19 184 TRP A CA 1
ATOM 1458 C C . TRP A 1 184 ? 15.814 -1.245 -1.073 1.00 67.19 184 TRP A C 1
ATOM 1460 O O . TRP A 1 184 ? 16.165 -0.299 -0.372 1.00 67.19 184 TRP A O 1
ATOM 1470 N N . ILE A 1 185 ? 15.901 -2.516 -0.671 1.00 69.69 185 ILE A N 1
ATOM 1471 C CA . ILE A 1 185 ? 16.418 -2.936 0.636 1.00 69.69 185 ILE A CA 1
ATOM 1472 C C . ILE A 1 185 ? 17.862 -2.458 0.806 1.00 69.69 185 ILE A C 1
ATOM 1474 O O . ILE A 1 185 ? 18.167 -1.768 1.779 1.00 69.69 185 ILE A O 1
ATOM 1478 N N . GLU A 1 186 ? 18.730 -2.754 -0.166 1.00 67.12 186 GLU A N 1
ATOM 1479 C CA . GLU A 1 186 ? 20.151 -2.384 -0.140 1.00 67.12 186 GLU A CA 1
ATOM 1480 C C . GLU A 1 186 ? 20.355 -0.869 0.018 1.00 67.12 186 GLU A C 1
ATOM 1482 O O . GLU A 1 186 ? 21.212 -0.421 0.782 1.00 67.12 186 GLU A O 1
ATOM 1487 N N . LYS A 1 187 ? 19.529 -0.068 -0.666 1.00 64.12 187 LYS A N 1
ATOM 1488 C CA . LYS A 1 187 ? 19.675 1.393 -0.734 1.00 64.12 187 LYS A CA 1
ATOM 1489 C C . LYS A 1 187 ? 18.820 2.152 0.277 1.00 64.12 187 LYS A C 1
ATOM 1491 O O . LYS A 1 187 ? 18.993 3.361 0.424 1.00 64.12 187 LYS A O 1
ATOM 1496 N N . SER A 1 188 ? 17.957 1.464 1.023 1.00 67.12 188 SER A N 1
ATOM 1497 C CA . SER A 1 188 ? 17.068 2.057 2.033 1.00 67.12 188 SER A CA 1
ATOM 1498 C C . SER A 1 188 ? 17.816 2.850 3.113 1.00 67.12 188 SER A C 1
ATOM 1500 O O . SER A 1 188 ? 17.279 3.823 3.643 1.00 67.12 188 SER A O 1
ATOM 1502 N N . LYS A 1 189 ? 19.077 2.497 3.403 1.00 66.88 189 LYS A N 1
ATOM 1503 C CA . LYS A 1 189 ? 19.938 3.222 4.351 1.00 66.88 189 LYS A CA 1
ATOM 1504 C C . LYS A 1 189 ? 20.171 4.678 3.948 1.00 66.88 189 LYS A C 1
ATOM 1506 O O . LYS A 1 189 ? 20.125 5.542 4.812 1.00 66.88 189 LYS A O 1
ATOM 1511 N N . ILE A 1 190 ? 20.292 4.965 2.647 1.00 65.19 190 ILE A N 1
ATOM 1512 C CA . ILE A 1 190 ? 20.445 6.335 2.122 1.00 65.19 190 ILE A CA 1
ATOM 1513 C C . ILE A 1 190 ? 19.267 7.204 2.568 1.00 65.19 190 ILE A C 1
ATOM 1515 O O . ILE A 1 190 ? 19.451 8.341 2.997 1.00 65.19 190 ILE A O 1
ATOM 1519 N N . TYR A 1 191 ? 18.054 6.653 2.505 1.00 62.12 191 TYR A N 1
ATOM 1520 C CA . TYR A 1 191 ? 16.855 7.334 2.973 1.00 62.12 191 TYR A CA 1
ATOM 1521 C C . TYR A 1 191 ? 16.850 7.487 4.501 1.00 62.12 191 TYR A C 1
ATOM 1523 O O . TYR A 1 191 ? 16.651 8.594 4.992 1.00 62.12 191 TYR A O 1
ATOM 1531 N N . LYS A 1 192 ? 17.117 6.405 5.251 1.00 67.88 192 LYS A N 1
ATOM 1532 C CA . LYS A 1 192 ? 17.091 6.405 6.729 1.00 67.88 192 LYS A CA 1
ATOM 1533 C C . LYS A 1 192 ? 18.134 7.351 7.349 1.00 67.88 192 LYS A C 1
ATOM 1535 O O . LYS A 1 192 ? 17.894 7.901 8.418 1.00 67.88 192 LYS A O 1
ATOM 1540 N N . GLU A 1 193 ? 19.271 7.543 6.687 1.00 74.31 193 GLU A N 1
ATOM 1541 C CA . GLU A 1 193 ? 20.397 8.354 7.171 1.00 74.31 193 GLU A CA 1
ATOM 1542 C C . GLU A 1 193 ? 20.342 9.818 6.692 1.00 74.31 193 GLU A C 1
ATOM 1544 O O . GLU A 1 193 ? 21.125 10.644 7.161 1.00 74.31 193 GLU A O 1
ATOM 1549 N N . THR A 1 194 ? 19.412 10.176 5.793 1.00 64.94 194 THR A N 1
ATOM 1550 C CA . THR A 1 194 ? 19.263 11.557 5.307 1.00 64.94 194 THR A CA 1
ATOM 1551 C C . THR A 1 194 ? 18.256 12.335 6.171 1.00 64.94 194 THR A C 1
ATOM 1553 O O . THR A 1 194 ? 17.073 11.998 6.166 1.00 64.94 194 THR A O 1
ATOM 1556 N N . PRO A 1 195 ? 18.653 13.431 6.854 1.00 67.88 195 PRO A N 1
ATOM 1557 C CA . PRO A 1 195 ? 17.761 14.160 7.769 1.00 67.88 195 PRO A CA 1
ATOM 1558 C C . PRO A 1 195 ? 16.529 14.790 7.103 1.00 67.88 195 PRO A C 1
ATOM 1560 O O . PRO A 1 195 ? 15.495 14.977 7.739 1.00 67.88 195 PRO A O 1
ATOM 1563 N N . ASN A 1 196 ? 16.638 15.159 5.824 1.00 71.12 196 ASN A N 1
ATOM 1564 C CA . ASN A 1 196 ? 15.539 15.729 5.056 1.00 71.12 196 ASN A CA 1
ATOM 1565 C C . ASN A 1 196 ? 14.880 14.640 4.198 1.00 71.12 196 ASN A C 1
ATOM 1567 O O . ASN A 1 196 ? 15.498 14.145 3.259 1.00 71.12 196 ASN A O 1
ATOM 1571 N N . VAL A 1 197 ? 13.612 14.327 4.476 1.00 59.38 197 VAL A N 1
ATOM 1572 C CA . VAL A 1 197 ? 12.834 13.280 3.783 1.00 59.38 197 VAL A CA 1
ATOM 1573 C C . VAL A 1 197 ? 12.821 13.470 2.263 1.00 59.38 197 VAL A C 1
ATOM 1575 O O . VAL A 1 197 ? 13.063 12.520 1.522 1.00 59.38 197 VAL A O 1
ATOM 1578 N N . LYS A 1 198 ? 12.601 14.701 1.780 1.00 55.88 198 LYS A N 1
ATOM 1579 C CA . LYS A 1 198 ? 12.566 15.006 0.340 1.00 55.88 198 LYS A CA 1
ATOM 1580 C C . LYS A 1 198 ? 13.930 14.764 -0.309 1.00 55.88 198 LYS A C 1
ATOM 1582 O O . LYS A 1 198 ? 13.996 14.144 -1.366 1.00 55.88 198 LYS A O 1
ATOM 1587 N N . GLN A 1 199 ? 15.013 15.197 0.337 1.00 55.22 199 GLN A N 1
ATOM 1588 C CA . GLN A 1 199 ? 16.374 14.938 -0.142 1.00 55.22 199 GLN A CA 1
ATOM 1589 C C . GLN A 1 199 ? 16.719 13.444 -0.094 1.00 55.22 199 GLN A C 1
ATOM 1591 O O . GLN A 1 199 ? 17.337 12.931 -1.022 1.00 55.22 199 GLN A O 1
ATOM 1596 N N . GLY A 1 200 ? 16.292 12.737 0.954 1.00 60.19 200 GLY A N 1
ATOM 1597 C CA . GLY A 1 200 ? 16.492 11.297 1.099 1.00 60.19 200 GLY A CA 1
ATOM 1598 C C . GLY A 1 200 ? 15.800 10.509 -0.010 1.00 60.19 200 GLY A C 1
ATOM 1599 O O . GLY A 1 200 ? 16.408 9.609 -0.582 1.00 60.19 200 GLY A O 1
ATOM 1600 N N . ILE A 1 201 ? 14.567 10.888 -0.368 1.00 58.97 201 ILE A N 1
ATOM 1601 C CA . ILE A 1 201 ? 13.837 10.309 -1.505 1.00 58.97 201 ILE A CA 1
ATOM 1602 C C . ILE A 1 201 ? 14.582 10.580 -2.815 1.00 58.97 201 ILE A C 1
ATOM 1604 O O . ILE A 1 201 ? 14.822 9.642 -3.567 1.00 58.97 201 ILE A O 1
ATOM 1608 N N . MET A 1 202 ? 14.993 11.824 -3.079 1.00 58.53 202 MET A N 1
ATOM 1609 C CA . MET A 1 202 ? 15.723 12.161 -4.311 1.00 58.53 202 MET A CA 1
ATOM 1610 C C . MET A 1 202 ? 17.032 11.368 -4.431 1.00 58.53 202 MET A C 1
ATOM 1612 O O . MET A 1 202 ? 17.259 10.720 -5.447 1.00 58.53 202 MET A O 1
ATOM 1616 N N . ASN A 1 203 ? 17.837 11.314 -3.365 1.00 58.34 203 ASN A N 1
ATOM 1617 C CA . ASN A 1 203 ? 19.093 10.558 -3.336 1.00 58.34 203 ASN A CA 1
ATOM 1618 C C . ASN A 1 203 ? 18.878 9.049 -3.527 1.00 58.34 203 ASN A C 1
ATOM 1620 O O . ASN A 1 203 ? 19.678 8.378 -4.181 1.00 58.34 203 ASN A O 1
ATOM 1624 N N . LEU A 1 204 ? 17.808 8.499 -2.946 1.00 61.38 204 LEU A N 1
ATOM 1625 C CA . LEU A 1 204 ? 17.435 7.099 -3.115 1.00 61.38 204 LEU A CA 1
ATOM 1626 C C . LEU A 1 204 ? 17.062 6.805 -4.571 1.00 61.38 204 LEU A C 1
ATOM 1628 O O . LEU A 1 204 ? 17.564 5.835 -5.136 1.00 61.38 204 LEU A O 1
ATOM 1632 N N . LEU A 1 205 ? 16.205 7.634 -5.172 1.00 59.25 205 LEU A N 1
ATOM 1633 C CA . LEU A 1 205 ? 15.780 7.483 -6.562 1.00 59.25 205 LEU A CA 1
ATOM 1634 C C . LEU A 1 205 ? 16.978 7.603 -7.506 1.00 59.25 205 LEU A C 1
ATOM 1636 O O . LEU A 1 205 ? 17.203 6.697 -8.308 1.00 59.25 205 LEU A O 1
ATOM 1640 N N . ASP A 1 206 ? 17.796 8.645 -7.351 1.00 59.00 206 ASP A N 1
ATOM 1641 C CA . ASP A 1 206 ? 19.021 8.823 -8.130 1.00 59.00 206 ASP A CA 1
ATOM 1642 C C . ASP A 1 206 ? 19.921 7.599 -7.993 1.00 59.00 206 ASP A C 1
ATOM 1644 O O . ASP A 1 206 ? 20.360 7.043 -8.994 1.00 59.00 206 ASP A O 1
ATOM 1648 N N . SER A 1 207 ? 20.135 7.095 -6.777 1.00 57.59 207 SER A N 1
ATOM 1649 C CA . SER A 1 207 ? 20.930 5.891 -6.546 1.00 57.59 207 SER A CA 1
ATOM 1650 C C . SER A 1 207 ? 20.323 4.660 -7.227 1.00 57.59 207 SER A C 1
ATOM 1652 O O . SER A 1 207 ? 21.046 3.917 -7.888 1.00 57.59 207 SER A O 1
ATOM 1654 N N . ILE A 1 208 ? 19.017 4.411 -7.113 1.00 56.59 208 ILE A N 1
ATOM 1655 C CA . ILE A 1 208 ? 18.346 3.254 -7.731 1.00 56.59 208 ILE A CA 1
ATOM 1656 C C . ILE A 1 208 ? 18.438 3.311 -9.263 1.00 56.59 208 ILE A C 1
ATOM 1658 O O . ILE A 1 208 ? 18.755 2.301 -9.892 1.00 56.59 208 ILE A O 1
ATOM 1662 N N . PHE A 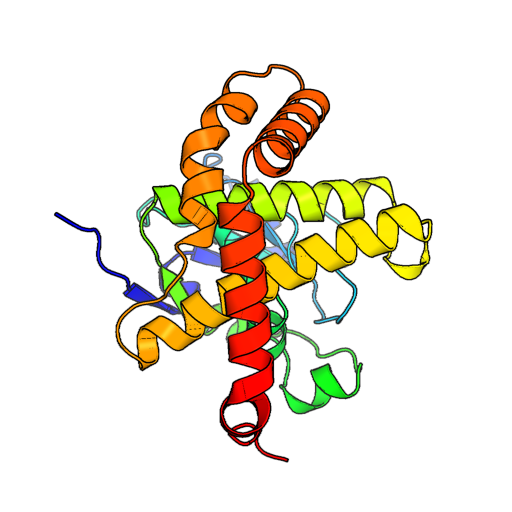1 209 ? 18.216 4.483 -9.862 1.00 55.16 209 PHE A N 1
ATOM 1663 C CA . PHE A 1 209 ? 18.137 4.638 -11.316 1.00 55.16 209 PHE A CA 1
ATOM 1664 C C . PHE A 1 209 ? 19.484 4.881 -12.008 1.00 55.16 209 PHE A C 1
ATOM 1666 O O . PHE A 1 209 ? 19.624 4.515 -13.175 1.00 55.16 209 PHE A O 1
ATOM 1673 N N . SER A 1 210 ? 20.477 5.447 -11.316 1.00 51.38 210 SER A N 1
ATOM 1674 C CA . SER A 1 210 ? 21.816 5.713 -11.875 1.00 51.38 210 SER A CA 1
ATOM 1675 C C . SER A 1 210 ? 22.718 4.481 -11.955 1.00 51.38 210 SER A C 1
ATOM 1677 O O . SER A 1 210 ? 23.702 4.503 -12.685 1.00 51.38 210 SER A O 1
ATOM 1679 N N . SER A 1 211 ? 22.409 3.407 -11.222 1.00 43.75 211 SER A N 1
ATOM 1680 C CA . SER A 1 211 ? 23.364 2.309 -10.992 1.00 43.75 211 SER A CA 1
ATOM 1681 C C . SER A 1 211 ? 22.895 0.922 -11.433 1.00 43.75 211 SER A C 1
ATOM 1683 O O . SER A 1 211 ? 23.530 -0.062 -11.063 1.00 43.75 211 SER A O 1
ATOM 1685 N N . ASN A 1 212 ? 21.793 0.787 -12.184 1.00 48.78 212 ASN A N 1
ATOM 1686 C CA . ASN A 1 212 ? 21.177 -0.535 -12.318 1.00 48.78 212 ASN A CA 1
ATOM 1687 C C . ASN A 1 212 ? 20.566 -0.859 -13.696 1.00 48.78 212 ASN A C 1
ATOM 1689 O O . ASN A 1 212 ? 19.345 -0.922 -13.866 1.00 48.78 212 ASN A O 1
ATOM 1693 N N . ASP A 1 213 ? 21.434 -1.178 -14.665 1.00 53.12 213 ASP A N 1
ATOM 1694 C CA . ASP A 1 213 ? 21.052 -1.863 -15.915 1.00 53.12 213 ASP A CA 1
ATOM 1695 C C . ASP A 1 213 ? 20.358 -3.213 -15.644 1.00 53.12 213 ASP A C 1
ATOM 1697 O O . ASP A 1 213 ? 19.496 -3.645 -16.411 1.00 53.12 213 ASP A O 1
ATOM 1701 N N . ILE A 1 214 ? 20.661 -3.859 -14.510 1.00 46.59 214 ILE A N 1
ATOM 1702 C CA . ILE A 1 214 ? 20.063 -5.136 -14.096 1.00 46.59 214 ILE A CA 1
ATOM 1703 C C . ILE A 1 214 ? 18.637 -4.940 -13.574 1.00 46.59 214 ILE A C 1
ATOM 1705 O O . ILE A 1 214 ? 17.771 -5.733 -13.929 1.00 46.59 214 ILE A O 1
ATOM 1709 N N . LEU A 1 215 ? 18.351 -3.898 -12.785 1.00 45.97 215 LEU A N 1
ATOM 1710 C CA . LEU A 1 215 ? 16.982 -3.579 -12.353 1.00 45.97 215 LEU A CA 1
ATOM 1711 C C . LEU A 1 215 ? 16.114 -3.225 -13.561 1.00 45.97 215 LEU A C 1
ATOM 1713 O O . LEU A 1 215 ? 15.042 -3.798 -13.729 1.00 45.97 215 LEU A O 1
ATOM 1717 N N . ARG A 1 216 ? 16.620 -2.374 -14.463 1.00 51.97 216 ARG A N 1
ATOM 1718 C CA . ARG A 1 216 ? 15.953 -2.070 -15.737 1.00 51.97 216 ARG A CA 1
ATOM 1719 C C . ARG A 1 216 ? 15.714 -3.345 -16.558 1.00 51.97 216 ARG A C 1
ATOM 1721 O O . ARG A 1 216 ? 14.636 -3.522 -17.117 1.00 51.97 216 ARG A O 1
ATOM 1728 N N . GLY A 1 217 ? 16.676 -4.270 -16.567 1.00 52.84 217 GLY A N 1
ATOM 1729 C CA . GLY A 1 217 ? 16.556 -5.589 -17.189 1.00 52.84 217 GLY A CA 1
ATOM 1730 C C . GLY A 1 217 ? 15.529 -6.516 -16.523 1.00 52.84 217 GLY A C 1
ATOM 1731 O O . GLY A 1 217 ? 14.744 -7.143 -17.227 1.00 52.84 217 GLY A O 1
ATOM 1732 N N . ARG A 1 218 ? 15.488 -6.599 -15.188 1.00 50.50 218 ARG A N 1
ATOM 1733 C CA . ARG A 1 218 ? 14.521 -7.413 -14.426 1.00 50.50 218 ARG A CA 1
ATOM 1734 C C . ARG A 1 218 ? 13.102 -6.872 -14.567 1.00 50.50 218 ARG A C 1
ATOM 1736 O O . ARG A 1 218 ? 12.183 -7.640 -14.806 1.00 50.50 218 ARG A O 1
ATOM 1743 N N . MET A 1 219 ? 12.942 -5.554 -14.529 1.00 52.47 219 MET A N 1
ATOM 1744 C CA . MET A 1 219 ? 11.659 -4.889 -14.748 1.00 52.47 219 MET A CA 1
ATOM 1745 C C . MET A 1 219 ? 11.161 -5.062 -16.187 1.00 52.47 219 MET A C 1
ATOM 1747 O O . MET A 1 219 ? 9.979 -5.314 -16.400 1.00 52.47 219 MET A O 1
ATOM 1751 N N . ASN A 1 220 ? 12.061 -5.011 -17.176 1.00 49.00 220 ASN A N 1
ATOM 1752 C CA . ASN A 1 220 ? 11.723 -5.348 -18.558 1.00 49.00 220 ASN A CA 1
ATOM 1753 C C . ASN A 1 220 ? 11.345 -6.826 -18.717 1.00 49.00 220 ASN A C 1
ATOM 1755 O O . ASN A 1 220 ? 10.388 -7.114 -19.426 1.00 49.00 220 ASN A O 1
ATOM 1759 N N . LYS A 1 221 ? 12.041 -7.753 -18.045 1.00 48.72 221 LYS A N 1
ATOM 1760 C CA . LYS A 1 221 ? 11.677 -9.181 -18.040 1.00 48.72 221 LYS A CA 1
ATOM 1761 C C . LYS A 1 221 ? 10.306 -9.424 -17.419 1.00 48.72 221 LYS A C 1
ATOM 1763 O O . LYS A 1 221 ? 9.546 -10.213 -17.952 1.00 48.72 221 LYS A O 1
ATOM 1768 N N . MET A 1 222 ? 9.979 -8.720 -16.343 1.00 42.69 222 MET A N 1
ATOM 1769 C CA . MET A 1 222 ? 8.686 -8.828 -15.673 1.00 42.69 222 MET A CA 1
ATOM 1770 C C . MET A 1 222 ? 7.547 -8.266 -16.527 1.00 42.69 222 MET A C 1
ATOM 1772 O O . MET A 1 222 ? 6.511 -8.906 -16.677 1.00 42.69 222 MET A O 1
ATOM 1776 N N . ARG A 1 223 ? 7.775 -7.120 -17.185 1.00 44.78 223 ARG A N 1
ATOM 1777 C CA . ARG A 1 223 ? 6.863 -6.591 -18.208 1.00 44.78 223 ARG A CA 1
ATOM 1778 C C . ARG A 1 223 ? 6.657 -7.600 -19.344 1.00 44.78 223 ARG A C 1
ATOM 1780 O O . ARG A 1 223 ? 5.521 -7.880 -19.694 1.00 44.78 223 ARG A O 1
ATOM 1787 N N . MET A 1 224 ? 7.741 -8.173 -19.874 1.00 44.31 224 MET A N 1
ATOM 1788 C CA . MET A 1 224 ? 7.676 -9.186 -20.935 1.00 44.31 224 MET A CA 1
ATOM 1789 C C . MET A 1 224 ? 6.948 -10.457 -20.488 1.00 44.31 224 MET A C 1
ATOM 1791 O O . MET A 1 224 ? 6.152 -10.982 -21.250 1.00 44.31 224 MET A O 1
ATOM 1795 N N . TYR A 1 225 ? 7.163 -10.924 -19.257 1.00 40.88 225 TYR A N 1
ATOM 1796 C CA . TYR A 1 225 ? 6.460 -12.081 -18.705 1.00 40.88 225 TYR A CA 1
ATOM 1797 C C . TYR A 1 225 ? 4.947 -11.837 -18.640 1.00 40.88 225 TYR A C 1
ATOM 1799 O O . TYR A 1 225 ? 4.176 -12.684 -19.086 1.00 40.88 225 TYR A O 1
ATOM 1807 N N . ILE A 1 226 ? 4.520 -10.660 -18.169 1.00 37.81 226 ILE A N 1
ATOM 1808 C CA . ILE A 1 226 ? 3.105 -10.261 -18.152 1.00 37.81 226 ILE A CA 1
ATOM 1809 C C . ILE A 1 226 ? 2.545 -10.175 -19.576 1.00 37.81 226 ILE A C 1
ATOM 1811 O O . ILE A 1 226 ? 1.452 -10.679 -19.816 1.00 37.81 226 ILE A O 1
ATOM 1815 N N . ASP A 1 227 ? 3.286 -9.591 -20.522 1.00 41.06 227 ASP A N 1
ATOM 1816 C CA . ASP A 1 227 ? 2.873 -9.501 -21.929 1.00 41.06 227 ASP A CA 1
ATOM 1817 C C . ASP A 1 227 ? 2.732 -10.899 -22.572 1.00 41.06 227 ASP A C 1
ATOM 1819 O O . ASP A 1 227 ? 1.761 -11.167 -23.280 1.00 41.06 227 ASP A O 1
ATOM 1823 N N . GLU A 1 228 ? 3.661 -11.818 -22.289 1.00 39.25 228 GLU A N 1
ATOM 1824 C CA . GLU A 1 228 ? 3.671 -13.199 -22.796 1.00 39.25 228 GLU A CA 1
ATOM 1825 C C . GLU A 1 228 ? 2.569 -14.071 -22.173 1.00 39.25 228 GLU A C 1
ATOM 1827 O O . GLU A 1 228 ? 2.005 -14.937 -22.845 1.00 39.25 228 GLU A O 1
ATOM 1832 N N . HIS A 1 229 ? 2.224 -13.829 -20.906 1.00 34.81 229 HIS A N 1
ATOM 1833 C CA . HIS A 1 229 ? 1.281 -14.646 -20.134 1.00 34.81 229 HIS A CA 1
ATOM 1834 C C . HIS A 1 229 ? -0.059 -13.939 -19.890 1.00 34.81 229 HIS A C 1
ATOM 1836 O O . HIS A 1 229 ? -0.900 -14.453 -19.149 1.00 34.81 229 HIS A O 1
ATOM 1842 N N . ALA A 1 230 ? -0.307 -12.801 -20.548 1.00 31.89 230 ALA A N 1
ATOM 1843 C CA . ALA A 1 230 ? -1.502 -11.974 -20.375 1.00 31.89 230 ALA A CA 1
ATOM 1844 C C . ALA A 1 230 ? -2.802 -12.784 -20.507 1.00 31.89 230 ALA A C 1
ATOM 1846 O O . ALA A 1 230 ? -3.720 -12.650 -19.701 1.00 31.89 230 ALA A O 1
ATOM 1847 N N . ASN A 1 231 ? -2.867 -13.695 -21.481 1.00 34.59 231 ASN A N 1
ATOM 1848 C CA . ASN A 1 231 ? -4.031 -14.559 -21.668 1.00 34.59 231 ASN A CA 1
ATOM 1849 C C . ASN A 1 231 ? -4.252 -15.517 -20.489 1.00 34.59 231 ASN A C 1
ATOM 1851 O O . ASN A 1 231 ? -5.391 -15.811 -20.153 1.00 34.59 231 ASN A O 1
ATOM 1855 N N . THR A 1 232 ? -3.204 -16.004 -19.838 1.00 35.62 232 THR A N 1
ATOM 1856 C CA . THR A 1 232 ? -3.328 -16.919 -18.696 1.00 35.62 232 THR A CA 1
ATOM 1857 C C . THR A 1 232 ? -3.683 -16.152 -17.421 1.00 35.62 232 THR A C 1
ATOM 1859 O O . THR A 1 232 ? -4.571 -16.573 -16.679 1.00 35.62 232 THR A O 1
ATOM 1862 N N . ILE A 1 233 ? -3.058 -14.987 -17.218 1.00 31.27 233 ILE A N 1
ATOM 1863 C CA . ILE A 1 233 ? -3.245 -14.110 -16.053 1.00 31.27 233 ILE A CA 1
ATOM 1864 C C . ILE A 1 233 ? -4.653 -13.498 -16.041 1.00 31.27 233 ILE A C 1
ATOM 1866 O O . ILE A 1 233 ? -5.306 -13.461 -15.000 1.00 31.27 233 ILE A O 1
ATOM 1870 N N . PHE A 1 234 ? -5.159 -13.051 -17.196 1.00 33.41 234 PHE A N 1
ATOM 1871 C CA . PHE A 1 234 ? -6.410 -12.291 -17.260 1.00 33.41 234 PHE A CA 1
ATOM 1872 C C . PHE A 1 234 ? -7.657 -13.117 -17.636 1.00 33.41 234 PHE A C 1
ATOM 1874 O O . PHE A 1 234 ? -8.764 -12.666 -17.354 1.00 33.41 234 PHE A O 1
ATOM 1881 N N . ASN A 1 235 ? -7.532 -14.340 -18.179 1.00 35.09 235 ASN A N 1
ATOM 1882 C CA . ASN A 1 235 ? -8.702 -15.189 -18.494 1.00 35.09 235 ASN A CA 1
ATOM 1883 C C . ASN A 1 235 ? -9.286 -15.960 -17.292 1.00 35.09 235 ASN A C 1
ATOM 1885 O O . ASN A 1 235 ? -10.315 -16.617 -17.442 1.00 35.09 235 ASN A O 1
ATOM 1889 N N . HIS A 1 236 ? -8.674 -15.879 -16.106 1.00 31.14 236 HIS A N 1
ATOM 1890 C CA . HIS A 1 236 ? -9.228 -16.449 -14.866 1.00 31.14 236 HIS A CA 1
ATOM 1891 C C . HIS A 1 236 ? -10.163 -15.486 -14.121 1.00 31.14 236 HIS A C 1
ATOM 1893 O O . HIS A 1 236 ? -10.798 -15.875 -13.138 1.00 31.14 236 HIS A O 1
ATOM 1899 N N . PHE A 1 237 ? -10.292 -14.242 -14.589 1.00 25.20 237 PHE A N 1
ATOM 1900 C CA . PHE A 1 237 ? -11.288 -13.321 -14.062 1.00 25.20 237 PHE A CA 1
ATOM 1901 C C . PHE A 1 237 ? -12.639 -13.601 -14.733 1.00 25.20 237 PHE A C 1
ATOM 1903 O O . PHE A 1 237 ? -12.710 -13.647 -15.964 1.00 25.20 237 PHE A O 1
ATOM 1910 N N . PRO A 1 238 ? -13.719 -13.821 -13.960 1.00 24.70 238 PRO A N 1
ATOM 1911 C CA . PRO A 1 238 ? -15.042 -13.996 -14.540 1.00 24.70 238 PRO A CA 1
ATOM 1912 C C . PRO A 1 238 ? -15.409 -12.762 -15.374 1.00 24.70 238 PRO A C 1
ATOM 1914 O O . PRO A 1 238 ? -15.147 -11.632 -14.957 1.00 24.70 238 PRO A O 1
ATOM 1917 N N . LYS A 1 239 ? -15.982 -13.010 -16.558 1.00 28.73 239 LYS A N 1
ATOM 1918 C CA . LYS A 1 239 ? -16.494 -11.969 -17.461 1.00 28.73 239 LYS A CA 1
ATOM 1919 C C . LYS A 1 239 ? -17.571 -11.111 -16.802 1.00 28.73 239 LYS A C 1
ATOM 1921 O O . LYS A 1 239 ? -18.398 -11.683 -16.055 1.00 28.73 239 LYS A O 1
#

Sequence (239 aa):
MKEETYRSELASVANIFTFVGYNKQKNANKIADESSPLFVNRRVEKDTLQVNAERTSLKYSYVIVPKATNKIIPGYLAFLMNTTPWKVLLANSGEFFKGTLSPISIKALKKLLIVLIPFEEQEACALLNTIISFQYDDVGEKKNFPSNIKLAYEYFENIADIISLEIFLGDFEGNADISVLSAWIEKSKIYKETPNVKQGIMNLLDSIFSSNDILRGRMNKMRMYIDEHANTIFNHFPK

pLDDT: mean 71.99, std 16.84, range [24.7, 93.56]

Secondary structure (DSSP, 8-state):
-PPPPEEEEHHHHEEEEEHHHHHHHHHTT-S-TTS--EEEESEE-TTS-SEESS---TTEEEEEEE-TTS---HHHHHHHHHSHHHHHHHS-HHHHHTT--EEPPHHHHHH-EEEE--HHHHHHHHHHHHHHHHHHHHH-SGGGS-HHHHHHHHHHHHHHHHHHHHHHHHHHHTS---TTHHHHHHHHHHHHH-SSHHHHHHHHHHHHHHS-HHHHHHHHHHHHHHHHHHHHHHTTS--

Organism: NCBI:txid28133

Foldseek 3Di:
DFDDKDKDFLLVFWDKDFPVRVVVCVVVVNDPPPFQKKFAFQWQALQDQRIDRPDDDPRTTMIITTDPVHLAHPLLVSLLCRAPVQSCQQFVVVCHVVRHTGGGDSVSNRRRMDMDHDNLLSVLSSLLSCVLVVLCVVQPTLVRDDPVSSVVSVVSSVLSNLQSVLSVCCVVVPHRPNVLSVLSSVLVVLCVVDPDNVVSNVVSVCSSPVPPPPSVVVVVVSVVVCVVCVCVVPVPDDD